Protein AF-A0A935PXU3-F1 (afdb_monomer)

Structure (mmCIF, N/CA/C/O backbone):
data_AF-A0A935PXU3-F1
#
_entry.id   AF-A0A935PXU3-F1
#
loop_
_atom_site.group_PDB
_atom_site.id
_atom_site.type_symbol
_atom_site.label_atom_id
_atom_site.label_alt_id
_atom_site.label_comp_id
_atom_site.label_asym_id
_atom_site.label_entity_id
_atom_site.label_seq_id
_atom_site.pdbx_PDB_ins_code
_atom_site.Cartn_x
_atom_site.Cartn_y
_atom_site.Cartn_z
_atom_site.occupancy
_atom_site.B_iso_or_equiv
_atom_site.auth_seq_id
_atom_site.auth_comp_id
_atom_site.auth_asym_id
_atom_site.auth_atom_id
_atom_site.pdbx_PDB_model_num
ATOM 1 N N . MET A 1 1 ? -1.291 -4.615 -17.389 1.00 59.91 1 MET A N 1
ATOM 2 C CA . MET A 1 1 ? -1.586 -4.913 -15.989 1.00 59.91 1 MET A CA 1
ATOM 3 C C . MET A 1 1 ? -0.334 -5.585 -15.471 1.00 59.91 1 MET A C 1
ATOM 5 O O . MET A 1 1 ? 0.338 -6.199 -16.296 1.00 59.91 1 MET A O 1
ATOM 9 N N . ASP A 1 2 ? 0.058 -5.413 -14.212 1.00 78.00 2 ASP A N 1
ATOM 10 C CA . ASP A 1 2 ? 1.270 -6.108 -13.757 1.00 78.00 2 ASP A CA 1
ATOM 11 C C . ASP A 1 2 ? 0.935 -7.589 -13.542 1.00 78.00 2 ASP A C 1
ATOM 13 O O . ASP A 1 2 ? 0.116 -7.916 -12.682 1.00 78.00 2 ASP A O 1
ATOM 17 N N . ILE A 1 3 ? 1.509 -8.468 -14.367 1.00 81.12 3 ILE A N 1
ATOM 18 C CA . ILE A 1 3 ? 1.188 -9.900 -14.358 1.00 81.12 3 ILE A CA 1
ATOM 19 C C . ILE A 1 3 ? 1.568 -10.562 -13.031 1.00 81.12 3 ILE A C 1
ATOM 21 O O . ILE A 1 3 ? 0.871 -11.471 -12.586 1.00 81.12 3 ILE A O 1
ATOM 25 N N . TRP A 1 4 ? 2.604 -10.061 -12.353 1.00 82.31 4 TRP A N 1
ATOM 26 C CA . TRP A 1 4 ? 3.038 -10.585 -11.061 1.00 82.31 4 TRP A CA 1
ATOM 27 C C . TRP A 1 4 ? 2.040 -10.252 -9.963 1.00 82.31 4 TRP A C 1
ATOM 29 O O . TRP A 1 4 ? 1.677 -11.119 -9.171 1.00 82.31 4 TRP A O 1
ATOM 39 N N . GLN A 1 5 ? 1.533 -9.017 -9.955 1.00 87.50 5 GLN A N 1
ATOM 40 C CA . GLN A 1 5 ? 0.474 -8.627 -9.024 1.00 87.50 5 GLN A CA 1
ATOM 41 C C . GLN A 1 5 ? -0.790 -9.460 -9.257 1.00 87.50 5 GLN A C 1
ATOM 43 O O . GLN A 1 5 ? -1.415 -9.899 -8.298 1.00 87.50 5 GLN A O 1
ATOM 48 N N . MET A 1 6 ? -1.139 -9.730 -10.518 1.00 87.62 6 MET A N 1
ATOM 49 C CA . MET A 1 6 ? -2.281 -10.586 -10.854 1.00 87.62 6 MET A CA 1
ATOM 50 C C . MET A 1 6 ? -2.099 -12.026 -10.381 1.00 87.62 6 MET A C 1
ATOM 52 O O . MET A 1 6 ? -3.033 -12.601 -9.825 1.00 87.62 6 MET A O 1
ATOM 56 N N . ALA A 1 7 ? -0.906 -12.592 -10.564 1.00 86.25 7 ALA A N 1
ATOM 57 C CA . ALA A 1 7 ? -0.584 -13.927 -10.078 1.00 86.25 7 ALA A CA 1
ATOM 58 C C . ALA A 1 7 ? -0.669 -14.003 -8.546 1.00 86.25 7 ALA A C 1
ATOM 60 O O . ALA A 1 7 ? -1.252 -14.946 -8.016 1.00 86.25 7 ALA A O 1
ATOM 61 N N . ALA A 1 8 ? -0.156 -12.993 -7.833 1.00 87.62 8 ALA A N 1
ATOM 62 C CA . ALA A 1 8 ? -0.258 -12.917 -6.377 1.00 87.62 8 ALA A CA 1
ATOM 63 C C . ALA A 1 8 ? -1.721 -12.826 -5.911 1.00 87.62 8 ALA A C 1
ATOM 65 O O . ALA A 1 8 ? -2.132 -13.597 -5.045 1.00 87.62 8 ALA A O 1
ATOM 66 N N . ILE A 1 9 ? -2.520 -11.954 -6.538 1.00 90.00 9 ILE A N 1
ATOM 67 C CA . ILE A 1 9 ? -3.959 -11.820 -6.269 1.00 90.00 9 ILE A CA 1
ATOM 68 C C . ILE A 1 9 ? -4.662 -13.167 -6.451 1.00 90.00 9 ILE A C 1
ATOM 70 O O . ILE A 1 9 ? -5.340 -13.616 -5.536 1.00 90.00 9 ILE A O 1
ATOM 74 N N . ALA A 1 10 ? -4.471 -13.826 -7.595 1.00 86.94 10 ALA A N 1
ATOM 75 C CA . ALA A 1 10 ? -5.138 -15.088 -7.907 1.00 86.94 10 ALA A CA 1
ATOM 76 C C . ALA A 1 10 ? -4.699 -16.251 -7.003 1.00 86.94 10 ALA A C 1
ATOM 78 O O . ALA A 1 10 ? -5.480 -17.167 -6.768 1.00 86.94 10 ALA A O 1
ATOM 79 N N . ARG A 1 11 ? -3.447 -16.238 -6.532 1.00 86.50 11 ARG A N 1
ATOM 80 C CA . ARG A 1 11 ? -2.873 -17.324 -5.727 1.00 86.50 11 ARG A CA 1
ATOM 81 C C . ARG A 1 11 ? -3.189 -17.206 -4.241 1.00 86.50 11 ARG A C 1
ATOM 83 O O . ARG A 1 11 ? -3.361 -18.232 -3.591 1.00 86.50 11 ARG A O 1
ATOM 90 N N . TYR A 1 12 ? -3.167 -15.990 -3.697 1.00 86.75 12 TYR A N 1
ATOM 91 C CA . TYR A 1 12 ? -3.161 -15.778 -2.245 1.00 86.75 12 TYR A CA 1
ATOM 92 C C . TYR A 1 12 ? -4.421 -15.149 -1.701 1.00 86.75 12 TYR A C 1
ATOM 94 O O . TYR A 1 12 ? -4.697 -15.310 -0.517 1.00 86.75 12 TYR A O 1
ATOM 102 N N . LEU A 1 13 ? -5.196 -14.459 -2.531 1.00 82.75 13 LEU A N 1
ATOM 103 C CA . LEU A 1 13 ? -6.576 -14.260 -2.158 1.00 82.75 13 LEU A CA 1
ATOM 104 C C . LEU A 1 13 ? -7.290 -15.538 -2.562 1.00 82.75 13 LEU A C 1
ATOM 106 O O . LEU A 1 13 ? -7.491 -15.805 -3.745 1.00 82.75 13 LEU A O 1
ATOM 110 N N . ASP A 1 14 ? -7.632 -16.348 -1.563 1.00 70.94 14 ASP A N 1
ATOM 111 C CA . ASP A 1 14 ? -8.714 -17.305 -1.723 1.00 70.94 14 ASP A CA 1
ATOM 112 C C . ASP A 1 14 ? -9.950 -16.451 -2.005 1.00 70.94 14 ASP A C 1
ATOM 114 O O . ASP A 1 14 ? -10.535 -15.849 -1.104 1.00 70.94 14 ASP A O 1
ATOM 118 N N . LEU A 1 15 ? -10.210 -16.222 -3.292 1.00 66.06 15 LEU A N 1
ATOM 119 C CA . LEU A 1 15 ? -11.343 -15.471 -3.793 1.00 66.06 15 LEU A CA 1
ATOM 120 C C . LEU A 1 15 ? -12.434 -16.516 -4.003 1.00 66.06 15 LEU A C 1
ATOM 122 O O . LEU A 1 15 ? -12.556 -17.035 -5.119 1.00 66.06 15 LEU A O 1
ATOM 126 N N . PRO A 1 16 ? -13.256 -16.855 -2.993 1.00 61.97 16 PRO A N 1
ATOM 127 C CA . PRO A 1 16 ? -14.472 -17.567 -3.289 1.00 61.97 16 PRO A CA 1
ATOM 128 C C . PRO A 1 16 ? -15.281 -16.609 -4.164 1.00 61.97 16 PRO A C 1
ATOM 130 O O . PRO A 1 16 ? -15.878 -15.646 -3.686 1.00 61.97 16 PRO A O 1
ATOM 133 N N . PHE A 1 17 ? -15.281 -16.844 -5.481 1.00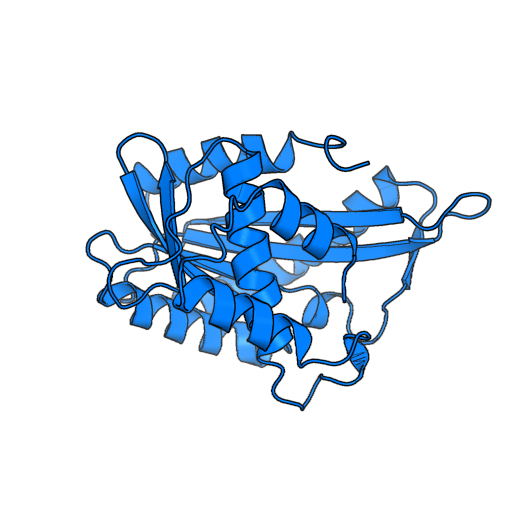 64.56 17 PHE A N 1
ATOM 134 C CA . PHE A 1 17 ? -16.026 -16.052 -6.469 1.00 64.56 17 PHE A CA 1
ATOM 135 C C . PHE A 1 17 ? -17.548 -16.086 -6.224 1.00 64.56 17 PHE A C 1
ATOM 137 O O . PHE A 1 17 ? -18.320 -15.478 -6.968 1.00 64.56 17 PHE A O 1
ATOM 144 N N . THR A 1 18 ? -17.979 -16.789 -5.175 1.00 66.44 18 THR A N 1
ATOM 145 C CA . THR A 1 18 ? -19.310 -16.742 -4.581 1.00 66.44 18 THR A CA 1
ATOM 146 C C . THR A 1 18 ? -19.582 -15.429 -3.842 1.00 66.44 18 THR A C 1
ATOM 148 O O . THR A 1 18 ? -20.746 -15.064 -3.711 1.00 66.44 18 THR A O 1
ATOM 151 N N . ASN A 1 19 ? -18.556 -14.686 -3.405 1.00 72.62 19 ASN A N 1
ATOM 152 C CA . ASN A 1 19 ? -18.718 -13.379 -2.775 1.00 72.62 19 ASN A CA 1
ATOM 153 C C . ASN A 1 19 ? -18.951 -12.277 -3.840 1.00 72.62 19 ASN A C 1
ATOM 155 O O . ASN A 1 19 ? -18.049 -11.995 -4.641 1.00 72.62 19 ASN A O 1
ATOM 159 N N . PRO A 1 20 ? -20.125 -11.611 -3.849 1.00 81.50 20 PRO A N 1
ATOM 160 C CA . PRO A 1 20 ? -20.458 -10.596 -4.850 1.00 81.50 20 PRO A CA 1
ATOM 161 C C . PRO A 1 20 ? -19.533 -9.374 -4.846 1.00 81.50 20 PRO A C 1
ATOM 163 O O . PRO A 1 20 ? -19.269 -8.807 -5.907 1.00 81.50 20 PRO A O 1
ATOM 166 N N . GLU A 1 21 ? -19.020 -8.968 -3.684 1.00 81.81 21 GLU A N 1
ATOM 167 C CA . GLU A 1 21 ? -18.146 -7.799 -3.561 1.00 81.81 21 GLU A CA 1
ATOM 168 C C . GLU A 1 21 ? -16.770 -8.079 -4.163 1.00 81.81 21 GLU A C 1
ATOM 170 O O . GLU A 1 21 ? -16.279 -7.312 -4.992 1.00 81.81 21 GLU A O 1
ATOM 175 N N . ILE A 1 22 ? -16.197 -9.240 -3.842 1.00 81.06 22 ILE A N 1
ATOM 176 C CA . ILE A 1 22 ? -14.952 -9.712 -4.453 1.00 81.06 22 ILE A CA 1
ATOM 177 C C . ILE A 1 22 ? -15.113 -9.827 -5.973 1.00 81.06 22 ILE A C 1
ATOM 179 O O . ILE A 1 22 ? -14.272 -9.333 -6.727 1.00 81.06 22 ILE A O 1
ATOM 183 N N . LYS A 1 23 ? -16.221 -10.412 -6.441 1.00 84.06 23 LYS A N 1
ATOM 184 C CA . LYS A 1 23 ? -16.523 -10.513 -7.874 1.00 84.06 23 LYS A CA 1
ATOM 185 C C . LYS A 1 23 ? -16.607 -9.133 -8.536 1.00 84.06 23 LYS A C 1
ATOM 187 O O . LYS A 1 23 ? -16.083 -8.954 -9.634 1.00 84.06 23 LYS A O 1
ATOM 192 N N . SER A 1 24 ? -17.212 -8.152 -7.866 1.00 87.81 24 SER A N 1
ATOM 193 C CA . SER A 1 24 ? -17.281 -6.762 -8.333 1.00 87.81 24 SER A CA 1
ATOM 194 C C . SER A 1 24 ? -15.899 -6.098 -8.403 1.00 87.81 24 SER A C 1
ATOM 196 O O . SER A 1 24 ? -15.581 -5.435 -9.397 1.00 87.81 24 SER A O 1
ATOM 198 N N . LYS A 1 25 ? -15.036 -6.322 -7.402 1.00 89.69 25 LYS A N 1
ATOM 199 C CA . LYS A 1 25 ? -13.651 -5.822 -7.392 1.00 89.69 25 LYS A CA 1
ATOM 200 C C . LYS A 1 25 ? -12.824 -6.442 -8.520 1.00 89.69 25 LYS A C 1
ATOM 202 O O . LYS A 1 25 ? -12.191 -5.711 -9.279 1.00 89.69 25 LYS A O 1
ATOM 207 N N . VAL A 1 26 ? -12.907 -7.758 -8.723 1.00 86.62 26 VAL A N 1
ATOM 208 C CA . VAL A 1 26 ? -12.244 -8.443 -9.849 1.00 86.62 26 VAL A CA 1
ATOM 209 C C . VAL A 1 26 ? -12.765 -7.930 -11.195 1.00 86.62 26 VAL A C 1
ATOM 211 O O . VAL A 1 26 ? -11.976 -7.627 -12.086 1.00 86.62 26 VAL A O 1
ATOM 214 N N . ALA A 1 27 ? -14.079 -7.753 -11.348 1.00 87.31 27 ALA A N 1
ATOM 215 C CA . ALA A 1 27 ? -14.650 -7.188 -12.569 1.00 87.31 27 ALA A CA 1
ATOM 216 C C . ALA A 1 27 ? -14.180 -5.746 -12.818 1.00 87.31 27 ALA A C 1
ATOM 218 O O . ALA A 1 27 ? -13.951 -5.364 -13.962 1.00 87.31 27 ALA A O 1
ATOM 219 N N . THR A 1 28 ? -14.025 -4.942 -11.764 1.00 89.69 28 THR A N 1
ATOM 220 C CA . THR A 1 28 ? -13.517 -3.564 -11.850 1.00 89.69 28 THR A CA 1
ATOM 221 C C . THR A 1 28 ? -12.050 -3.533 -12.254 1.00 89.69 28 THR A C 1
ATOM 223 O O . THR A 1 28 ? -11.681 -2.761 -13.136 1.00 89.69 28 THR A O 1
ATOM 226 N N . LEU A 1 29 ? -11.233 -4.417 -11.678 1.00 87.69 29 LEU A N 1
ATOM 227 C CA . LEU A 1 29 ? -9.821 -4.576 -12.011 1.00 87.69 29 LEU A CA 1
ATOM 228 C C . LEU A 1 29 ? -9.600 -4.775 -13.519 1.00 87.69 29 LEU A C 1
ATOM 230 O O . LEU A 1 29 ? -8.663 -4.211 -14.081 1.00 87.69 29 LEU A O 1
ATOM 234 N N . LEU A 1 30 ? -10.480 -5.527 -14.187 1.00 85.38 30 LEU A N 1
ATOM 235 C CA . LEU A 1 30 ? -10.367 -5.861 -15.612 1.00 85.38 30 LEU A CA 1
ATOM 236 C C . LEU A 1 30 ? -10.754 -4.719 -16.572 1.00 85.38 30 LEU A C 1
ATOM 238 O O . LEU A 1 30 ? -10.592 -4.875 -17.781 1.00 85.38 30 LEU A O 1
ATOM 242 N N . LYS A 1 31 ? -11.267 -3.584 -16.075 1.00 84.75 31 LYS A N 1
ATOM 243 C CA . LYS A 1 31 ? -11.775 -2.485 -16.924 1.00 84.75 31 LYS A CA 1
ATOM 244 C C . LYS A 1 31 ? -10.697 -1.532 -17.442 1.00 84.75 31 LYS A C 1
ATOM 246 O O . LYS A 1 31 ? -10.937 -0.843 -18.431 1.00 84.75 31 LYS A O 1
ATOM 251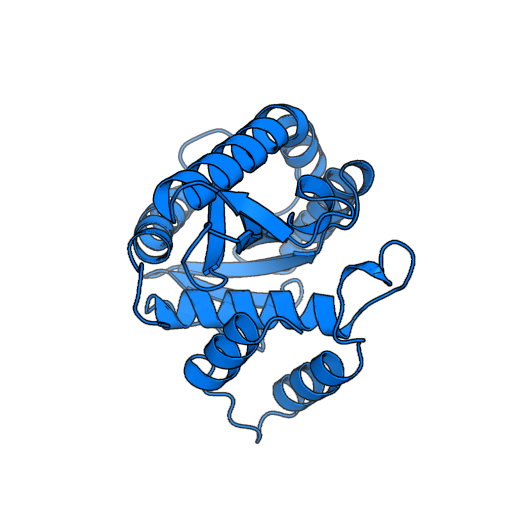 N N . ASP A 1 32 ? -9.540 -1.466 -16.787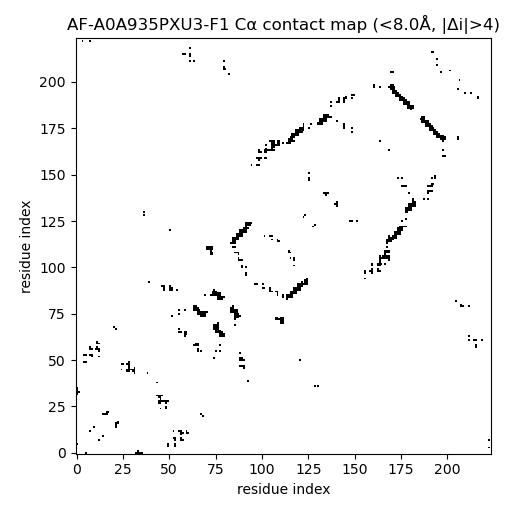 1.00 82.50 32 ASP A N 1
ATOM 252 C CA . ASP A 1 32 ? -8.501 -0.487 -17.117 1.00 82.50 32 ASP A CA 1
ATOM 253 C C . ASP A 1 32 ? -7.474 -1.016 -18.129 1.00 82.50 32 ASP A C 1
ATOM 255 O O . ASP A 1 32 ? -7.175 -2.210 -18.204 1.00 82.50 32 ASP A O 1
ATOM 259 N N . ALA A 1 33 ? -6.862 -0.093 -18.877 1.00 71.38 33 ALA A N 1
ATOM 260 C CA . ALA A 1 33 ? -5.841 -0.414 -19.865 1.00 71.38 33 ALA A CA 1
ATOM 261 C C . ALA A 1 33 ? -4.609 -1.106 -19.251 1.00 71.38 33 ALA A C 1
ATOM 263 O O . ALA A 1 33 ? -4.166 -0.840 -18.124 1.00 71.38 33 ALA A O 1
ATOM 264 N N . ALA A 1 34 ? -3.981 -1.977 -20.044 1.00 67.00 34 ALA A N 1
ATOM 265 C CA . ALA A 1 34 ? -2.844 -2.763 -19.590 1.00 67.00 34 ALA A CA 1
ATOM 266 C C . ALA A 1 34 ? -1.576 -1.924 -19.312 1.00 67.00 34 ALA A C 1
ATOM 268 O O . ALA A 1 34 ? -0.770 -2.311 -18.462 1.00 67.00 34 ALA A O 1
ATOM 269 N N . LEU A 1 35 ? -1.386 -0.765 -19.939 1.00 63.22 35 LEU A N 1
ATOM 270 C CA . LEU A 1 35 ? -0.168 0.033 -19.758 1.00 63.22 35 LEU A CA 1
ATOM 271 C C . LEU A 1 35 ? -0.408 1.237 -18.826 1.00 63.22 35 LEU A C 1
ATOM 273 O O . LEU A 1 35 ? -1.237 2.078 -19.150 1.00 63.22 35 LEU A O 1
ATOM 277 N N . PRO A 1 36 ? 0.332 1.369 -17.704 1.00 60.28 36 PRO A N 1
ATOM 278 C CA . PRO A 1 36 ? 0.055 2.369 -16.660 1.00 60.28 36 PRO A CA 1
ATOM 279 C C . PRO A 1 36 ? 0.326 3.838 -17.044 1.00 60.28 36 PRO A C 1
ATOM 281 O O . PRO A 1 36 ? -0.039 4.737 -16.287 1.00 60.28 36 PRO A O 1
ATOM 284 N N . ASN A 1 37 ? 0.976 4.102 -18.184 1.00 56.69 37 ASN A N 1
ATOM 285 C CA . ASN A 1 37 ? 1.458 5.443 -18.553 1.00 56.69 37 ASN A CA 1
ATOM 286 C C . ASN A 1 37 ? 0.439 6.301 -19.305 1.00 56.69 37 ASN A C 1
ATOM 288 O O . ASN A 1 37 ? 0.660 7.501 -19.447 1.00 56.69 37 ASN A O 1
ATOM 292 N N . LEU A 1 38 ? -0.664 5.716 -19.771 1.00 56.12 38 LEU A N 1
ATOM 293 C CA . LEU A 1 38 ? -1.739 6.463 -20.434 1.00 56.12 38 LEU A CA 1
ATOM 294 C C . LEU A 1 38 ? -2.679 7.155 -19.424 1.00 56.12 38 LEU A C 1
ATOM 296 O O . LEU A 1 38 ? -3.604 7.861 -19.817 1.00 56.12 38 LEU A O 1
ATOM 300 N N . ASP A 1 39 ? -2.417 6.988 -18.121 1.00 59.88 39 ASP A N 1
ATOM 301 C CA . ASP A 1 39 ? -3.409 7.191 -17.061 1.00 59.88 39 ASP A CA 1
ATOM 302 C C . ASP A 1 39 ? -3.087 8.329 -16.082 1.00 59.88 39 ASP A C 1
ATOM 304 O O . ASP A 1 39 ? -3.734 8.427 -15.033 1.00 59.88 39 ASP A O 1
ATOM 308 N N . ARG A 1 40 ? -2.089 9.179 -16.376 1.00 61.84 40 ARG A N 1
ATOM 309 C CA . ARG A 1 40 ? -1.698 10.281 -15.471 1.00 61.84 40 ARG A CA 1
ATOM 310 C C . ARG A 1 40 ? -2.885 11.176 -15.102 1.00 61.84 40 ARG A C 1
ATOM 312 O O . ARG A 1 40 ? -3.045 11.487 -13.924 1.00 61.84 40 ARG A O 1
ATOM 319 N N . ASP A 1 41 ? -3.764 11.439 -16.068 1.00 64.50 41 ASP A N 1
ATOM 320 C CA . ASP A 1 41 ? -4.909 12.344 -15.899 1.00 64.50 41 ASP A CA 1
ATOM 321 C C . ASP A 1 41 ? -6.272 11.631 -15.931 1.00 64.50 41 ASP A C 1
ATOM 323 O O . ASP A 1 41 ? -7.312 12.250 -15.714 1.00 64.50 41 ASP A O 1
ATOM 327 N N . ARG A 1 42 ? -6.297 10.313 -16.169 1.00 73.44 42 ARG A N 1
ATOM 328 C CA . ARG A 1 42 ? -7.541 9.530 -16.247 1.00 73.44 42 ARG A CA 1
ATOM 329 C C . ARG A 1 42 ? -7.855 8.856 -14.927 1.00 73.44 42 ARG A C 1
ATOM 331 O O . ARG A 1 42 ? -6.954 8.357 -14.258 1.00 73.44 42 ARG A O 1
ATOM 338 N N . GLN A 1 43 ? -9.130 8.796 -14.553 1.00 78.19 43 GLN A N 1
ATOM 339 C CA . GLN A 1 43 ? -9.562 7.911 -13.471 1.00 78.19 43 GLN A CA 1
ATOM 340 C C . GLN A 1 43 ? -9.330 6.458 -13.890 1.00 78.19 43 GLN A C 1
ATOM 342 O O . GLN A 1 43 ? -9.646 6.083 -15.013 1.00 78.19 43 GLN A O 1
ATOM 347 N N . THR A 1 44 ? -8.732 5.676 -12.995 1.00 87.06 44 THR A N 1
ATOM 348 C CA . THR A 1 44 ? -8.347 4.282 -13.244 1.00 87.06 44 THR A CA 1
ATOM 349 C C . THR A 1 44 ? -8.775 3.418 -12.063 1.00 87.06 44 THR A C 1
ATOM 351 O O . THR A 1 44 ? -7.940 3.028 -11.240 1.00 87.06 44 THR A O 1
ATOM 354 N N . PRO A 1 45 ? -10.096 3.197 -11.914 1.00 90.31 45 PRO A N 1
ATOM 355 C CA . PRO A 1 45 ? -10.641 2.451 -10.788 1.00 90.31 45 PRO A CA 1
ATOM 356 C C . PRO A 1 45 ? -10.147 1.003 -10.769 1.00 90.31 45 PRO A C 1
ATOM 358 O O . PRO A 1 45 ? -9.896 0.470 -9.695 1.00 90.31 45 PRO A O 1
ATOM 361 N N . GLY A 1 46 ? -9.926 0.383 -11.931 1.00 91.12 46 GLY A N 1
ATOM 362 C CA . GLY A 1 46 ? -9.363 -0.962 -12.009 1.00 91.12 46 GLY A CA 1
ATOM 363 C C . GLY A 1 46 ? -7.952 -1.048 -11.433 1.00 91.12 46 GLY A C 1
ATOM 364 O O . GLY A 1 46 ? -7.630 -2.014 -10.749 1.00 91.12 46 GLY A O 1
ATOM 365 N N . ARG A 1 47 ? -7.117 -0.023 -11.624 1.00 89.50 47 ARG A N 1
ATOM 366 C CA . ARG A 1 47 ? -5.773 0.055 -11.025 1.00 89.50 47 ARG A CA 1
ATOM 367 C C . ARG A 1 47 ? -5.788 0.372 -9.540 1.00 89.50 47 ARG A C 1
ATOM 369 O O . ARG A 1 47 ? -4.942 -0.144 -8.816 1.00 89.50 47 ARG A O 1
ATOM 376 N N . ASP A 1 48 ? -6.720 1.209 -9.100 1.00 92.69 48 ASP A N 1
ATOM 377 C CA . ASP A 1 48 ? -6.914 1.470 -7.674 1.00 92.69 48 ASP A CA 1
ATOM 378 C C . ASP A 1 48 ? -7.322 0.162 -6.965 1.00 92.69 48 ASP A C 1
ATOM 380 O O . ASP A 1 48 ? -6.678 -0.231 -5.991 1.00 92.69 48 ASP A O 1
ATOM 384 N N . THR A 1 49 ? -8.279 -0.586 -7.530 1.00 93.62 49 THR A N 1
ATOM 385 C CA . THR A 1 49 ? -8.673 -1.920 -7.045 1.00 93.62 49 THR A CA 1
ATOM 386 C C . THR A 1 49 ? -7.553 -2.957 -7.180 1.00 93.62 49 THR A C 1
ATOM 388 O O . THR A 1 49 ? -7.384 -3.790 -6.295 1.00 93.62 49 THR A O 1
ATOM 391 N N . GLN A 1 50 ? -6.747 -2.911 -8.246 1.00 92.56 50 GLN A N 1
ATOM 392 C CA . GLN A 1 50 ? -5.589 -3.798 -8.404 1.00 92.56 50 GLN A CA 1
ATOM 393 C C . GLN A 1 50 ? -4.605 -3.629 -7.245 1.00 92.56 50 GLN A C 1
ATOM 395 O O . GLN A 1 50 ? -4.143 -4.628 -6.703 1.00 92.56 50 GLN A O 1
ATOM 400 N N . PHE A 1 51 ? -4.295 -2.391 -6.850 1.00 94.19 51 PHE A N 1
ATOM 401 C CA . PHE A 1 51 ? -3.381 -2.149 -5.735 1.00 94.19 51 PHE A CA 1
ATOM 402 C C . PHE A 1 51 ? -3.963 -2.620 -4.396 1.00 94.19 51 PHE A C 1
ATOM 404 O O . PHE A 1 51 ? -3.243 -3.209 -3.594 1.00 94.19 51 PHE A O 1
ATOM 411 N N . GLU A 1 52 ? -5.261 -2.414 -4.178 1.00 95.25 52 GLU A N 1
ATOM 412 C CA . GLU A 1 52 ? -5.968 -2.903 -2.994 1.00 95.25 52 GLU A CA 1
ATOM 413 C C . GLU A 1 52 ? -5.876 -4.432 -2.857 1.00 95.25 52 GLU A C 1
ATOM 415 O O . GLU A 1 52 ? -5.383 -4.944 -1.849 1.00 95.25 52 GLU A O 1
ATOM 420 N N . LEU A 1 53 ? -6.282 -5.160 -3.903 1.00 93.62 53 LEU A N 1
ATOM 421 C CA . LEU A 1 53 ? -6.244 -6.622 -3.929 1.00 93.62 53 LEU A CA 1
ATOM 422 C C . LEU A 1 53 ? -4.808 -7.141 -3.825 1.00 93.62 53 LEU A C 1
ATOM 424 O O . LEU A 1 53 ? -4.538 -8.104 -3.109 1.00 93.62 53 LEU A O 1
ATOM 428 N N . PHE A 1 54 ? -3.864 -6.488 -4.505 1.00 93.38 54 PHE A N 1
ATOM 429 C CA . PHE A 1 54 ? -2.456 -6.852 -4.421 1.00 93.38 54 PHE A CA 1
ATOM 430 C C . PHE A 1 54 ? -1.933 -6.731 -2.986 1.00 93.38 54 PHE A C 1
ATOM 432 O O . PHE A 1 54 ? -1.280 -7.652 -2.489 1.00 93.38 54 PHE A O 1
ATOM 439 N N . LEU A 1 55 ? -2.258 -5.647 -2.285 1.00 94.50 55 LEU A N 1
ATOM 440 C CA . LEU A 1 55 ? -1.829 -5.452 -0.907 1.00 94.50 55 LEU A CA 1
ATOM 441 C C . LEU A 1 55 ? -2.381 -6.544 0.018 1.00 94.50 55 LEU A C 1
ATOM 443 O O . LEU A 1 55 ? -1.609 -7.155 0.755 1.00 94.50 55 LEU A O 1
ATOM 447 N N . ALA A 1 56 ? -3.680 -6.839 -0.067 1.00 93.88 56 ALA A N 1
ATOM 448 C CA . ALA A 1 56 ? -4.299 -7.913 0.710 1.00 93.88 56 ALA A CA 1
ATOM 449 C C . ALA A 1 56 ? -3.676 -9.290 0.398 1.00 93.88 56 ALA A C 1
ATOM 451 O O . ALA A 1 56 ? -3.393 -10.076 1.305 1.00 93.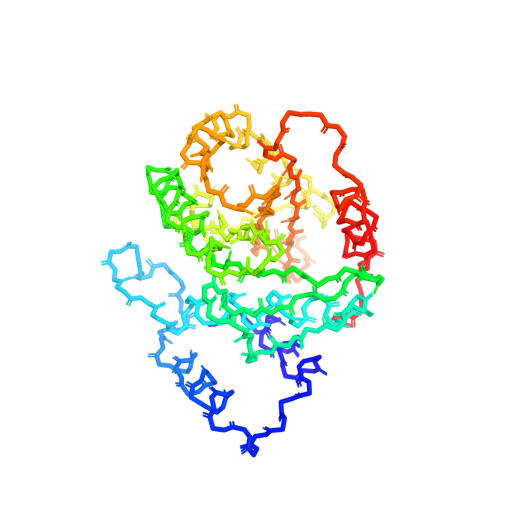88 56 ALA A O 1
ATOM 452 N N . SER A 1 57 ? -3.377 -9.561 -0.878 1.00 91.75 57 SER A N 1
ATOM 453 C CA . SER A 1 57 ? -2.699 -10.796 -1.294 1.00 91.75 57 SER A CA 1
ATOM 454 C C . SER A 1 57 ? -1.281 -10.906 -0.725 1.00 91.75 57 SER A C 1
ATOM 456 O O . SER A 1 57 ? -0.867 -11.987 -0.318 1.00 91.75 57 SER A O 1
ATOM 458 N N . THR A 1 58 ? -0.555 -9.786 -0.629 1.00 91.31 58 THR A N 1
ATOM 459 C CA . THR A 1 58 ? 0.829 -9.765 -0.130 1.00 91.31 58 THR A CA 1
ATOM 460 C C . THR A 1 58 ? 0.867 -10.059 1.371 1.00 91.31 58 THR A C 1
ATOM 462 O O . THR A 1 58 ? 1.680 -10.859 1.823 1.00 91.31 58 THR A O 1
ATOM 465 N N . TRP A 1 59 ? -0.054 -9.476 2.142 1.00 93.00 59 TRP A N 1
ATOM 466 C CA . TRP A 1 59 ? -0.210 -9.788 3.566 1.00 93.00 59 TRP A CA 1
ATOM 467 C C . TRP A 1 59 ? -0.637 -11.239 3.798 1.00 93.00 59 TRP A C 1
ATOM 469 O O . TRP A 1 59 ? -0.044 -11.925 4.628 1.00 93.00 59 TRP A O 1
ATOM 479 N N . THR A 1 60 ? -1.590 -11.740 3.010 1.00 91.56 60 THR A N 1
ATOM 480 C CA . THR A 1 60 ? -2.036 -13.138 3.109 1.00 91.56 60 THR A CA 1
ATOM 481 C C . THR A 1 60 ? -0.904 -14.111 2.770 1.00 91.56 60 THR A C 1
ATOM 483 O O . THR A 1 60 ? -0.700 -15.095 3.477 1.00 91.56 60 THR A O 1
ATOM 486 N N . MET A 1 61 ? -0.100 -13.800 1.747 1.00 89.12 61 MET A N 1
ATOM 487 C CA . MET A 1 61 ? 1.115 -14.546 1.402 1.00 89.12 61 MET A CA 1
ATOM 488 C C . MET A 1 61 ? 2.119 -14.597 2.562 1.00 89.12 61 MET A C 1
ATOM 490 O O . MET A 1 61 ? 2.752 -15.633 2.765 1.00 89.12 61 MET A O 1
ATOM 494 N N . ALA A 1 62 ? 2.253 -13.508 3.323 1.00 89.69 62 ALA A N 1
ATOM 495 C CA . ALA A 1 62 ? 3.093 -13.436 4.520 1.00 89.69 62 ALA A CA 1
ATOM 496 C C . ALA A 1 62 ? 2.479 -14.145 5.747 1.00 89.69 62 ALA A C 1
ATOM 498 O O . ALA A 1 62 ? 3.061 -14.127 6.825 1.00 89.69 62 ALA A O 1
ATOM 499 N N . GLY A 1 63 ? 1.320 -14.799 5.600 1.00 91.12 63 GLY A N 1
ATOM 500 C CA . GLY A 1 63 ? 0.647 -15.509 6.689 1.00 91.12 63 GLY A CA 1
ATOM 501 C C . GLY A 1 63 ? -0.221 -14.611 7.571 1.00 91.12 63 GLY A C 1
ATOM 502 O O . GLY A 1 63 ? -0.596 -15.019 8.669 1.00 91.12 63 GLY A O 1
ATOM 503 N N . HIS A 1 64 ? -0.557 -13.405 7.105 1.00 92.50 64 HIS A N 1
ATOM 504 C CA . HIS A 1 64 ? -1.409 -12.456 7.817 1.00 92.50 64 HIS A CA 1
ATOM 505 C C . HIS A 1 64 ? -2.794 -12.373 7.157 1.00 92.50 64 HIS A C 1
ATOM 507 O O . HIS A 1 64 ? -2.915 -11.823 6.057 1.00 92.50 64 HIS A O 1
ATOM 513 N N . PRO A 1 65 ? -3.849 -12.917 7.795 1.00 91.88 65 PRO A N 1
ATOM 514 C CA . PRO A 1 65 ? -5.189 -12.933 7.220 1.00 91.88 65 PRO A CA 1
ATOM 515 C C . PRO A 1 65 ? -5.710 -11.530 6.885 1.00 91.88 65 PRO A C 1
ATOM 517 O O . PRO A 1 65 ? -5.567 -10.588 7.670 1.00 91.88 65 PRO A O 1
ATOM 520 N N . CYS A 1 66 ? -6.350 -11.414 5.721 1.00 92.69 66 CYS A N 1
ATOM 521 C CA . CYS A 1 66 ? -7.016 -10.199 5.263 1.00 92.69 66 CYS A CA 1
ATOM 522 C C . CYS A 1 66 ? -8.514 -10.452 5.073 1.00 92.69 66 CYS A C 1
ATOM 524 O O . CYS A 1 66 ? -8.910 -11.424 4.430 1.00 92.69 66 CYS A O 1
ATOM 526 N N . HIS A 1 67 ? -9.354 -9.550 5.577 1.00 91.75 67 HIS A N 1
ATOM 527 C CA . HIS A 1 67 ? -10.802 -9.585 5.382 1.00 91.75 67 HIS A CA 1
ATOM 528 C C . HIS A 1 67 ? -11.226 -8.505 4.385 1.00 91.75 67 HIS A C 1
ATOM 530 O O . HIS A 1 67 ? -11.196 -7.315 4.696 1.00 91.75 67 HIS A O 1
ATOM 536 N N . MET A 1 68 ? -11.654 -8.930 3.195 1.00 89.88 68 MET A N 1
ATOM 537 C CA . MET A 1 68 ? -12.027 -8.035 2.089 1.00 89.88 68 MET A CA 1
ATOM 538 C C . MET A 1 68 ? -13.390 -7.347 2.254 1.00 89.88 68 MET A C 1
ATOM 540 O O . MET A 1 68 ? -13.723 -6.485 1.452 1.00 89.88 68 MET A O 1
ATOM 544 N N . MET A 1 69 ? -14.166 -7.721 3.275 1.00 85.69 69 MET A N 1
ATOM 545 C CA . MET A 1 69 ? -15.423 -7.068 3.660 1.00 85.69 69 MET A CA 1
ATOM 546 C C . MET A 1 69 ? -15.286 -6.524 5.089 1.00 85.69 69 MET A C 1
ATOM 548 O O . MET A 1 69 ? -15.777 -7.143 6.040 1.00 85.69 69 MET A O 1
ATOM 552 N N . PRO A 1 70 ? -14.521 -5.442 5.286 1.00 86.69 70 PRO A N 1
ATOM 553 C CA . PRO A 1 70 ? -14.316 -4.871 6.606 1.00 86.69 70 PRO A CA 1
ATOM 554 C C . PRO A 1 70 ? -15.554 -4.094 7.086 1.00 86.69 70 PRO A C 1
ATOM 556 O O . PRO A 1 70 ? -16.441 -3.757 6.298 1.00 86.69 70 PRO A O 1
ATOM 559 N N . PRO A 1 71 ? -15.590 -3.708 8.373 1.00 87.69 71 PRO A N 1
ATOM 560 C CA . PRO A 1 71 ? -16.385 -2.568 8.814 1.00 87.69 71 PRO A CA 1
ATOM 561 C C . PRO A 1 71 ? -16.150 -1.316 7.941 1.00 87.69 71 PRO A C 1
ATOM 563 O O . PRO A 1 71 ? -15.067 -1.163 7.367 1.00 87.69 71 PRO A O 1
ATOM 566 N N . PRO A 1 72 ? -17.120 -0.383 7.871 1.00 89.94 72 PRO A N 1
ATOM 567 C CA . PRO A 1 72 ? -16.996 0.826 7.060 1.00 89.94 72 PRO A CA 1
ATOM 568 C C . PRO A 1 72 ? -15.734 1.647 7.361 1.00 89.94 72 PRO A C 1
ATOM 570 O O . PRO A 1 72 ? -15.318 1.779 8.511 1.00 89.94 72 PRO A O 1
ATOM 573 N N . GLY A 1 73 ? -15.180 2.283 6.326 1.00 88.19 73 GLY A N 1
ATOM 574 C CA . GLY A 1 73 ? -14.042 3.204 6.457 1.00 88.19 73 GLY A CA 1
ATOM 575 C C . GLY A 1 73 ? -12.662 2.585 6.232 1.00 88.19 73 GLY A C 1
ATOM 576 O O . GLY A 1 73 ? -11.665 3.251 6.506 1.00 88.19 73 GLY A O 1
ATOM 577 N N . ALA A 1 74 ? -12.609 1.344 5.753 1.00 96.00 74 ALA A N 1
ATOM 578 C CA . ALA A 1 74 ? -11.401 0.708 5.246 1.00 96.00 74 ALA A CA 1
ATOM 579 C C . ALA A 1 74 ? -11.695 -0.000 3.916 1.00 96.00 74 ALA A C 1
ATOM 581 O O . ALA A 1 74 ? -12.823 -0.438 3.685 1.00 96.00 74 ALA A O 1
ATOM 582 N N . ASP A 1 75 ? -10.673 -0.164 3.077 1.00 95.44 75 ASP A N 1
ATOM 583 C CA . ASP A 1 75 ? -10.771 -0.957 1.850 1.00 95.44 75 ASP A CA 1
ATOM 584 C C . ASP A 1 75 ? -10.746 -2.470 2.166 1.00 95.44 75 ASP A C 1
ATOM 586 O O . ASP A 1 75 ? -11.435 -3.253 1.515 1.00 95.44 75 ASP A O 1
ATOM 590 N N . PHE A 1 76 ? -9.985 -2.874 3.195 1.00 94.81 76 PHE A N 1
ATOM 591 C CA . PHE A 1 76 ? -9.991 -4.214 3.803 1.00 94.81 76 PHE A CA 1
ATOM 592 C C . PHE A 1 76 ? -9.483 -4.160 5.256 1.00 94.81 76 PHE A C 1
ATOM 594 O O . PHE A 1 76 ? -8.954 -3.137 5.697 1.00 94.81 76 PHE A O 1
ATOM 601 N N . ALA A 1 77 ? -9.635 -5.247 6.015 1.00 96.12 77 ALA A N 1
ATOM 602 C CA . ALA A 1 77 ? -9.070 -5.374 7.361 1.00 96.12 77 ALA A CA 1
ATOM 603 C C . ALA A 1 77 ? -7.897 -6.361 7.387 1.00 96.12 77 ALA A C 1
ATOM 605 O O . ALA A 1 77 ? -7.965 -7.418 6.765 1.00 96.12 77 ALA A O 1
ATOM 606 N N . LEU A 1 78 ? -6.842 -6.028 8.127 1.00 95.62 78 LEU A N 1
ATOM 607 C CA . LEU A 1 78 ? -5.640 -6.842 8.306 1.00 95.62 78 LEU A CA 1
ATOM 608 C C . LEU A 1 78 ? -5.568 -7.356 9.744 1.00 95.62 78 LEU A C 1
ATOM 610 O O . LEU A 1 78 ? -5.633 -6.557 10.681 1.00 95.62 78 LEU A O 1
ATOM 614 N N . GLN A 1 79 ? -5.377 -8.664 9.919 1.00 95.31 79 GLN A N 1
ATOM 615 C CA . GLN A 1 79 ? -5.156 -9.269 11.229 1.00 95.31 79 GLN A CA 1
ATOM 616 C C . GLN A 1 79 ? -3.661 -9.500 11.492 1.00 95.31 79 GLN A C 1
ATOM 618 O O . GLN A 1 79 ? -3.021 -10.299 10.809 1.00 95.31 79 GLN A O 1
ATOM 623 N N . LEU A 1 80 ? -3.119 -8.853 12.531 1.00 93.88 80 LEU A N 1
ATOM 624 C CA . LEU A 1 80 ? -1.752 -9.057 13.025 1.00 93.88 80 LEU A CA 1
ATOM 625 C C . LEU A 1 80 ? -1.790 -9.485 14.497 1.00 93.88 80 LEU A C 1
ATOM 627 O O . LEU A 1 80 ? -1.976 -8.669 15.405 1.00 93.88 80 LEU A O 1
ATOM 631 N N . GLY A 1 81 ? -1.628 -10.788 14.736 1.00 90.44 81 GLY A N 1
ATOM 632 C CA . GLY A 1 81 ? -1.767 -11.370 16.070 1.00 90.44 81 GLY A CA 1
ATOM 633 C C . GLY A 1 81 ? -3.174 -11.145 16.630 1.00 90.44 81 GLY A C 1
ATOM 634 O O . GLY A 1 81 ? -4.161 -11.581 16.037 1.00 90.44 81 GLY A O 1
ATOM 635 N N . ALA A 1 82 ? -3.258 -10.454 17.769 1.00 91.19 82 ALA A N 1
ATOM 636 C CA . ALA A 1 82 ? -4.520 -10.114 18.431 1.00 91.19 82 ALA A CA 1
ATOM 637 C C . ALA A 1 82 ? -5.173 -8.820 17.907 1.00 91.19 82 ALA A C 1
ATOM 639 O O . ALA A 1 82 ? -6.256 -8.456 18.361 1.00 91.19 82 ALA A O 1
ATOM 640 N N . TYR A 1 83 ? -4.524 -8.104 16.985 1.00 94.31 83 TYR A N 1
ATOM 641 C CA . TYR A 1 83 ? -5.022 -6.831 16.478 1.00 94.31 83 TYR A CA 1
ATOM 642 C C . TYR A 1 83 ? -5.655 -6.976 15.098 1.00 94.31 83 TYR A C 1
ATOM 644 O O . TYR A 1 83 ? -5.154 -7.708 14.245 1.00 94.31 83 TYR A O 1
ATOM 652 N N . VAL A 1 84 ? -6.720 -6.209 14.871 1.00 95.75 84 VAL A N 1
ATOM 653 C CA . VAL A 1 84 ? -7.363 -6.051 13.565 1.00 95.75 84 VAL A CA 1
ATOM 654 C C . VAL A 1 84 ? -7.323 -4.576 13.191 1.00 95.75 84 VAL A C 1
ATOM 656 O O . VAL A 1 84 ? -7.828 -3.733 13.932 1.00 95.75 84 VAL A O 1
ATOM 659 N N . PHE A 1 85 ? -6.715 -4.264 12.053 1.00 95.31 85 PHE A N 1
ATOM 660 C CA . PHE A 1 85 ? -6.517 -2.898 11.572 1.00 95.31 85 PHE A CA 1
ATOM 661 C C . PHE A 1 85 ? -7.290 -2.658 10.282 1.00 95.31 85 PHE A C 1
ATOM 663 O O . PHE A 1 85 ? -7.342 -3.536 9.423 1.00 95.31 85 PHE A O 1
ATOM 670 N N . GLY A 1 86 ? -7.828 -1.453 10.112 1.00 97.31 86 GLY A N 1
ATOM 671 C CA . GLY A 1 86 ? -8.311 -1.007 8.812 1.00 97.31 86 GLY A CA 1
ATOM 672 C C . GLY A 1 86 ? -7.138 -0.707 7.878 1.00 97.31 86 GLY A C 1
ATOM 673 O O . GLY A 1 86 ? -6.114 -0.169 8.303 1.00 97.31 86 GLY A O 1
ATOM 674 N N . MET A 1 87 ? -7.283 -1.032 6.601 1.00 97.75 87 MET A N 1
ATOM 675 C CA . MET A 1 87 ? -6.306 -0.726 5.562 1.00 97.75 87 MET A CA 1
ATOM 676 C C . MET A 1 87 ? -6.956 0.168 4.515 1.00 97.75 87 MET A C 1
ATOM 678 O O . MET A 1 87 ? -7.974 -0.192 3.934 1.00 97.75 87 MET A O 1
ATOM 682 N N . GLU A 1 88 ? -6.350 1.323 4.253 1.00 97.94 88 GLU A N 1
ATOM 683 C CA . GLU A 1 88 ? -6.740 2.196 3.144 1.00 97.94 88 GLU A CA 1
ATOM 684 C C . GLU A 1 88 ? -5.619 2.236 2.106 1.00 97.94 88 GLU A C 1
ATOM 686 O O . GLU A 1 88 ? -4.528 2.761 2.355 1.00 97.94 88 GLU A O 1
ATOM 691 N N . ALA A 1 89 ? -5.899 1.696 0.925 1.00 97.50 89 ALA A N 1
ATOM 692 C CA . ALA A 1 89 ? -5.003 1.660 -0.213 1.00 97.50 89 ALA A CA 1
ATOM 693 C C . ALA A 1 89 ? -5.214 2.904 -1.089 1.00 97.50 89 ALA A C 1
ATOM 695 O O . ALA A 1 89 ? -6.332 3.289 -1.450 1.00 97.50 89 ALA A O 1
ATOM 696 N N . LYS A 1 90 ? -4.121 3.578 -1.452 1.00 96.25 90 LYS A N 1
ATOM 697 C CA . LYS A 1 90 ? -4.153 4.746 -2.339 1.00 96.25 90 LYS A CA 1
ATOM 698 C C . LYS A 1 90 ? -3.053 4.659 -3.379 1.00 96.25 90 LYS A C 1
ATOM 700 O O . LYS A 1 90 ? -1.873 4.800 -3.075 1.00 96.25 90 LYS A O 1
ATOM 705 N N . ARG A 1 91 ? -3.439 4.558 -4.645 1.00 94.06 91 ARG A N 1
ATOM 706 C CA . ARG A 1 91 ? -2.513 4.824 -5.743 1.00 94.06 91 ARG A CA 1
ATOM 707 C C . ARG A 1 91 ? -2.299 6.326 -5.887 1.00 94.06 91 ARG A C 1
ATOM 709 O O . ARG A 1 91 ? -3.256 7.106 -5.958 1.00 94.06 91 ARG A O 1
ATOM 716 N N . ILE A 1 92 ? -1.037 6.736 -5.899 1.00 93.81 92 ILE A N 1
ATOM 717 C CA . ILE A 1 92 ? -0.631 8.135 -5.986 1.00 93.81 92 ILE A CA 1
ATOM 718 C C . ILE A 1 92 ? -0.113 8.380 -7.396 1.00 93.81 92 ILE A C 1
ATOM 720 O O . ILE A 1 92 ? 0.770 7.676 -7.871 1.00 93.81 92 ILE A O 1
ATOM 724 N N . LYS A 1 93 ? -0.682 9.372 -8.083 1.00 89.75 93 LYS A N 1
ATOM 725 C CA . LYS A 1 93 ? -0.296 9.721 -9.463 1.00 89.75 93 LYS A CA 1
ATOM 726 C C . LYS A 1 93 ? 0.725 10.850 -9.512 1.00 89.75 93 LYS A C 1
ATOM 728 O O . LYS A 1 93 ? 1.505 10.936 -10.453 1.00 89.75 93 LYS A O 1
ATOM 733 N N . SER A 1 94 ? 0.732 11.690 -8.482 1.00 90.75 94 SER A N 1
ATOM 734 C CA . SER A 1 94 ? 1.627 12.834 -8.356 1.00 90.75 94 SER A CA 1
ATOM 735 C C . SER A 1 94 ? 1.955 13.101 -6.885 1.00 90.75 94 SER A C 1
ATOM 737 O O . SER A 1 94 ? 1.138 12.813 -6.000 1.00 90.75 94 SER A O 1
ATOM 739 N N . LEU A 1 95 ? 3.134 13.659 -6.607 1.00 90.81 95 LEU A N 1
ATOM 740 C CA . LEU A 1 95 ? 3.573 13.946 -5.235 1.00 90.81 95 LEU A CA 1
ATOM 741 C C . LEU A 1 95 ? 2.711 15.013 -4.560 1.00 90.81 95 LEU A C 1
ATOM 743 O O . LEU A 1 95 ? 2.485 14.959 -3.352 1.00 90.81 95 LEU A O 1
ATOM 747 N N . GLU A 1 96 ? 2.163 15.940 -5.339 1.00 91.75 96 GLU A N 1
ATOM 748 C CA . GLU A 1 96 ? 1.254 16.987 -4.870 1.00 91.75 96 GLU A CA 1
ATOM 749 C C . GLU A 1 96 ? -0.021 16.373 -4.274 1.00 91.75 96 GLU A C 1
ATOM 751 O O . GLU A 1 96 ? -0.577 16.884 -3.301 1.00 91.75 96 GLU A O 1
ATOM 756 N N . SER A 1 97 ? -0.466 15.235 -4.819 1.00 93.88 97 SER A N 1
ATOM 757 C CA . SER A 1 97 ? -1.658 14.530 -4.343 1.00 93.88 97 SER A CA 1
ATOM 758 C C . SER A 1 97 ? -1.415 13.659 -3.105 1.00 93.88 97 SER A C 1
ATOM 760 O O . SER A 1 97 ? -2.380 13.320 -2.417 1.00 93.88 97 SER A O 1
ATOM 762 N N . LEU A 1 98 ? -0.157 13.322 -2.786 1.00 95.12 98 LEU A N 1
ATOM 763 C CA . LEU A 1 98 ? 0.197 12.358 -1.737 1.00 95.12 98 LEU A CA 1
ATOM 764 C C . LEU A 1 98 ? -0.371 12.752 -0.369 1.00 95.12 98 LEU A C 1
ATOM 766 O O . LEU A 1 98 ? -1.081 11.963 0.258 1.00 95.12 98 LEU A O 1
ATOM 770 N N . ALA A 1 99 ? -0.107 13.982 0.079 1.00 96.00 99 ALA A N 1
ATOM 771 C CA . ALA A 1 99 ? -0.577 14.461 1.378 1.00 96.00 99 ALA A CA 1
ATOM 772 C C . ALA A 1 99 ? -2.113 14.514 1.435 1.00 96.00 99 ALA A C 1
ATOM 774 O O . ALA A 1 99 ? -2.717 13.995 2.370 1.00 96.00 99 ALA A O 1
ATOM 775 N N . LYS A 1 100 ? -2.758 15.052 0.390 1.00 96.38 100 LYS A N 1
ATOM 776 C CA . LYS A 1 100 ? -4.224 15.137 0.291 1.00 96.38 100 LYS A CA 1
ATOM 777 C C . LYS A 1 100 ? -4.888 13.758 0.340 1.00 96.38 100 LYS A C 1
ATOM 779 O O . LYS A 1 100 ? -5.882 13.580 1.040 1.00 96.38 100 LYS A O 1
ATOM 784 N N . ARG A 1 101 ? -4.368 12.785 -0.413 1.00 96.69 101 ARG A N 1
ATOM 785 C CA . ARG A 1 101 ? -4.909 11.414 -0.464 1.00 96.69 101 ARG A CA 1
ATOM 786 C C . ARG A 1 101 ? -4.681 10.682 0.856 1.00 96.69 101 ARG A C 1
ATOM 788 O O . ARG A 1 101 ? -5.600 10.019 1.323 1.00 96.69 101 ARG A O 1
ATOM 795 N N . SER A 1 102 ? -3.518 10.874 1.477 1.00 97.00 102 SER A N 1
ATOM 796 C CA . SER A 1 102 ? -3.217 10.310 2.798 1.00 97.00 102 SER A CA 1
ATOM 797 C C . SER A 1 102 ? -4.125 10.893 3.885 1.00 97.00 102 SER A C 1
ATOM 799 O O . SER A 1 102 ? -4.649 10.144 4.698 1.00 97.00 102 SER A O 1
ATOM 801 N N . GLY A 1 103 ? -4.391 12.204 3.870 1.00 97.44 103 GLY A N 1
ATOM 802 C CA . GLY A 1 103 ? -5.326 12.828 4.813 1.00 97.44 103 GLY A CA 1
ATOM 803 C C . GLY A 1 103 ? -6.753 12.288 4.679 1.00 97.44 103 GLY A C 1
ATOM 804 O O . GLY A 1 103 ? -7.383 11.961 5.680 1.00 97.44 103 GLY A O 1
ATOM 805 N N . LYS A 1 104 ? -7.241 12.101 3.443 1.00 97.06 104 LYS A N 1
ATOM 806 C CA . LYS A 1 104 ? -8.546 11.460 3.199 1.00 97.06 104 LYS A CA 1
ATOM 807 C C . LYS A 1 104 ? -8.595 10.026 3.723 1.00 97.06 104 LYS A C 1
ATOM 809 O O . LYS A 1 104 ? -9.537 9.693 4.430 1.00 97.06 104 LYS A O 1
ATOM 814 N N . ALA A 1 105 ? -7.570 9.223 3.438 1.00 97.38 105 ALA A N 1
ATOM 815 C CA . ALA A 1 105 ? -7.462 7.857 3.950 1.00 97.38 105 ALA A CA 1
ATOM 816 C C . ALA A 1 105 ? -7.480 7.828 5.489 1.00 97.38 105 ALA A C 1
ATOM 818 O O . ALA A 1 105 ? -8.244 7.086 6.098 1.00 97.38 105 ALA A O 1
ATOM 819 N N . ALA A 1 106 ? -6.715 8.713 6.135 1.00 97.12 106 ALA A N 1
ATOM 820 C CA . ALA A 1 106 ? -6.707 8.845 7.591 1.00 97.12 106 ALA A CA 1
ATOM 821 C C . ALA A 1 106 ? -8.086 9.212 8.168 1.00 97.12 106 ALA A C 1
ATOM 823 O O . ALA A 1 106 ? -8.414 8.823 9.291 1.00 97.12 106 ALA A O 1
ATOM 824 N N . GLN A 1 107 ? -8.878 9.980 7.415 1.00 96.94 107 GLN A N 1
ATOM 825 C CA . GLN A 1 107 ? -10.227 10.386 7.791 1.00 96.94 107 GLN A CA 1
ATOM 826 C C . GLN A 1 107 ? -11.247 9.258 7.591 1.00 96.94 107 GLN A C 1
ATOM 828 O O . GLN A 1 107 ? -12.089 9.074 8.465 1.00 96.94 107 GLN A O 1
ATOM 833 N N . GLN A 1 108 ? -11.143 8.482 6.505 1.00 96.31 108 GLN A N 1
ATOM 834 C CA . GLN A 1 108 ? -11.957 7.279 6.269 1.00 96.31 108 GLN A CA 1
ATOM 835 C C . GLN A 1 108 ? -11.775 6.266 7.407 1.00 96.31 108 GLN A C 1
ATOM 837 O O . GLN A 1 108 ? -12.759 5.815 7.992 1.00 96.31 108 GLN A O 1
ATOM 842 N N . LEU A 1 109 ? -10.525 6.042 7.826 1.00 96.88 109 LEU A N 1
ATOM 843 C CA . LEU A 1 109 ? -10.186 5.120 8.913 1.00 96.88 109 LEU A CA 1
ATOM 844 C C . LEU A 1 109 ? -10.791 5.494 10.272 1.00 96.88 109 LEU A C 1
ATOM 846 O O . LEU A 1 109 ? -10.774 4.665 11.175 1.00 96.88 109 LEU A O 1
ATOM 850 N N . ARG A 1 110 ? -11.341 6.705 10.456 1.00 95.69 110 ARG A N 1
ATOM 851 C CA . ARG A 1 110 ? -12.050 7.062 11.700 1.00 95.69 110 ARG A CA 1
ATOM 852 C C . ARG A 1 110 ? -13.301 6.219 11.929 1.00 95.69 110 ARG A C 1
ATOM 854 O O . ARG A 1 110 ? -13.705 6.056 13.074 1.00 95.69 110 ARG A O 1
ATOM 861 N N . SER A 1 111 ? -13.917 5.719 10.861 1.00 94.06 111 SER A N 1
ATOM 862 C CA . SER A 1 111 ? -15.072 4.823 10.959 1.00 94.06 111 SER A CA 1
ATOM 863 C C . SER A 1 111 ? -14.671 3.385 11.295 1.00 94.06 111 SER A C 1
ATOM 865 O O . SER A 1 111 ? -15.529 2.598 11.686 1.00 94.06 111 SER A O 1
ATOM 867 N N . PHE A 1 112 ? -13.377 3.059 11.211 1.00 95.06 112 PHE A N 1
ATOM 868 C CA . PHE A 1 112 ? -12.855 1.763 11.608 1.00 95.06 112 PHE A CA 1
ATOM 869 C C . PHE A 1 112 ? -12.476 1.783 13.104 1.00 95.06 112 PHE A C 1
ATOM 871 O O . PHE A 1 112 ? -11.604 2.565 13.489 1.00 95.06 112 PHE A O 1
ATOM 878 N N . PRO A 1 113 ? -13.063 0.927 13.967 1.00 91.62 113 PRO A N 1
ATOM 879 C CA . PRO A 1 113 ? -12.932 1.045 15.428 1.00 91.62 113 PRO A CA 1
ATOM 880 C C . PRO A 1 113 ? -11.496 1.087 15.971 1.00 91.62 113 PRO A C 1
ATOM 882 O O . PRO A 1 113 ? -11.214 1.800 16.930 1.00 91.62 113 PRO A O 1
ATOM 885 N N . ALA A 1 114 ? -10.574 0.344 15.357 1.00 91.19 114 ALA A N 1
ATOM 886 C CA . ALA A 1 114 ? -9.175 0.269 15.784 1.00 91.19 114 ALA A CA 1
ATOM 887 C C . ALA A 1 114 ? -8.255 1.304 15.106 1.00 91.19 114 ALA A C 1
ATOM 889 O O . ALA A 1 114 ? -7.049 1.331 15.380 1.00 91.19 114 ALA A O 1
ATOM 890 N N . GLY A 1 115 ? -8.793 2.137 14.209 1.00 94.38 115 GLY A N 1
ATOM 891 C CA . GLY A 1 115 ? -7.994 2.892 13.252 1.00 94.38 115 GLY A CA 1
ATOM 892 C C . GLY A 1 115 ? -7.277 1.973 12.263 1.00 94.38 115 GLY A C 1
ATOM 893 O O . GLY A 1 115 ? -7.710 0.843 12.016 1.00 94.38 115 GLY A O 1
ATOM 894 N N . GLY A 1 116 ? -6.175 2.444 11.677 1.00 96.50 116 GLY A N 1
ATOM 895 C CA . GLY A 1 116 ? -5.534 1.654 10.633 1.00 96.50 116 GLY A CA 1
ATOM 896 C C . GLY A 1 116 ? -4.236 2.169 10.038 1.00 96.50 116 GLY A C 1
ATOM 897 O O . GLY A 1 116 ? -3.581 3.079 10.559 1.00 96.50 116 GLY A O 1
ATOM 898 N N . LEU A 1 117 ? -3.886 1.558 8.910 1.00 97.12 117 LEU A N 1
ATOM 899 C CA . LEU A 1 117 ? -2.717 1.881 8.108 1.00 97.12 117 LEU A CA 1
ATOM 900 C C . LEU A 1 117 ? -3.140 2.461 6.764 1.00 97.12 117 LEU A C 1
ATOM 902 O O . LEU A 1 117 ? -4.107 2.028 6.137 1.00 97.12 117 LEU A O 1
ATOM 906 N N . ILE A 1 118 ? -2.348 3.416 6.294 1.00 97.69 118 ILE A N 1
ATOM 907 C CA . ILE A 1 118 ? -2.450 3.926 4.930 1.00 97.69 118 ILE A CA 1
ATOM 908 C C . ILE A 1 118 ? -1.375 3.233 4.109 1.00 97.69 118 ILE A C 1
ATOM 910 O O . ILE A 1 118 ? -0.194 3.366 4.416 1.00 97.69 118 ILE A O 1
ATOM 914 N N . ALA A 1 119 ? -1.758 2.549 3.042 1.00 97.44 119 ALA A N 1
ATOM 915 C CA . ALA A 1 119 ? -0.818 1.991 2.087 1.00 97.44 119 ALA A CA 1
ATOM 916 C C . ALA A 1 119 ? -0.876 2.775 0.782 1.00 97.44 119 ALA A C 1
ATOM 918 O O . ALA A 1 119 ? -1.951 3.083 0.268 1.00 97.44 119 ALA A O 1
ATOM 919 N N . THR A 1 120 ? 0.285 3.108 0.229 1.00 97.12 120 THR A N 1
ATOM 920 C CA . THR A 1 120 ? 0.368 3.932 -0.973 1.00 97.12 120 THR A CA 1
ATOM 921 C C . THR A 1 120 ? 1.242 3.312 -2.042 1.00 97.12 120 THR A C 1
ATOM 923 O O . THR A 1 120 ? 2.379 2.932 -1.781 1.00 97.12 120 THR A O 1
ATOM 926 N N . ASP A 1 121 ? 0.720 3.263 -3.264 1.00 95.00 121 ASP A N 1
ATOM 927 C CA . ASP A 1 121 ? 1.521 2.975 -4.448 1.00 95.00 121 ASP A CA 1
ATOM 928 C C . ASP A 1 121 ? 2.118 4.287 -4.966 1.00 95.00 121 ASP A C 1
ATOM 930 O O . ASP A 1 121 ? 1.400 5.185 -5.421 1.00 95.00 121 ASP A O 1
ATOM 934 N N . LEU A 1 122 ? 3.442 4.389 -4.866 1.00 94.19 122 LEU A N 1
ATOM 935 C CA . LEU A 1 122 ? 4.265 5.525 -5.270 1.00 94.19 122 LEU A CA 1
ATOM 936 C C . LEU A 1 122 ? 5.005 5.282 -6.589 1.00 94.19 122 LEU A C 1
ATOM 938 O O . LEU A 1 122 ? 5.841 6.096 -6.984 1.00 94.19 122 LEU A O 1
ATOM 942 N N . THR A 1 123 ? 4.693 4.198 -7.297 1.00 91.38 123 THR A N 1
ATOM 943 C CA . THR A 1 123 ? 5.363 3.825 -8.548 1.00 91.38 123 THR A CA 1
ATOM 944 C C . THR A 1 123 ? 5.341 4.962 -9.570 1.00 91.38 123 THR A C 1
ATOM 946 O O . THR A 1 123 ? 6.380 5.350 -10.104 1.00 91.38 123 THR A O 1
ATOM 949 N N . VAL A 1 124 ? 4.170 5.563 -9.805 1.00 89.50 124 VAL A N 1
ATOM 950 C CA . VAL A 1 124 ? 4.011 6.646 -10.791 1.00 89.50 124 VAL A CA 1
ATOM 951 C C . VAL A 1 124 ? 4.816 7.901 -10.425 1.00 89.50 124 VAL A C 1
ATOM 953 O O . VAL A 1 124 ? 5.572 8.370 -11.277 1.00 89.50 124 VAL A O 1
ATOM 956 N N . PRO A 1 125 ? 4.714 8.476 -9.209 1.00 89.94 125 PRO A N 1
ATOM 957 C CA . PRO A 1 125 ? 5.480 9.670 -8.867 1.00 89.94 125 PRO A CA 1
ATOM 958 C C . PRO A 1 125 ? 6.992 9.421 -8.774 1.00 89.94 125 PRO A C 1
ATOM 960 O O . PRO A 1 125 ? 7.756 10.353 -9.008 1.00 89.94 125 PRO A O 1
ATOM 963 N N . ILE A 1 126 ? 7.440 8.198 -8.467 1.00 89.12 126 ILE A N 1
ATOM 964 C CA . ILE A 1 126 ? 8.873 7.866 -8.398 1.00 89.12 126 ILE A CA 1
ATOM 965 C C . ILE A 1 126 ? 9.492 7.688 -9.790 1.00 89.12 126 ILE A C 1
ATOM 967 O O . ILE A 1 126 ? 10.616 8.140 -10.033 1.00 89.12 126 ILE A O 1
ATOM 971 N N . LEU A 1 127 ? 8.787 7.016 -10.701 1.00 86.44 127 LEU A N 1
ATOM 972 C CA . LEU A 1 127 ? 9.321 6.658 -12.019 1.00 86.44 127 LEU A CA 1
ATOM 973 C C . LEU A 1 127 ? 8.947 7.646 -13.127 1.00 86.44 127 LEU A C 1
ATOM 975 O O . LEU A 1 127 ? 9.624 7.749 -14.154 1.00 86.44 127 LEU A O 1
ATOM 979 N N . GLY A 1 128 ? 7.861 8.384 -12.935 1.00 83.25 128 GLY A N 1
ATOM 980 C CA . GLY A 1 128 ? 7.318 9.282 -13.933 1.00 83.25 128 GLY A CA 1
ATOM 981 C C . GLY A 1 128 ? 6.820 8.537 -15.175 1.00 83.25 128 GLY A C 1
ATOM 982 O O . GLY A 1 128 ? 5.942 7.687 -15.079 1.00 83.25 128 GLY A O 1
ATOM 983 N N . SER A 1 129 ? 7.348 8.887 -16.352 1.00 74.12 129 SER A N 1
ATOM 984 C CA . SER A 1 129 ? 7.055 8.203 -17.623 1.00 74.12 129 SER A CA 1
ATOM 985 C C . SER A 1 129 ? 7.961 6.993 -17.891 1.00 74.12 129 SER A C 1
ATOM 987 O O . SER A 1 129 ? 7.740 6.262 -18.858 1.00 74.12 129 SER A O 1
ATOM 989 N N . ARG A 1 130 ? 8.984 6.756 -17.058 1.00 76.94 130 ARG A N 1
ATOM 990 C CA . ARG A 1 130 ? 9.970 5.689 -17.268 1.00 76.94 130 ARG A CA 1
ATOM 991 C C . ARG A 1 130 ? 9.432 4.365 -16.730 1.00 76.94 130 ARG A C 1
ATOM 993 O O . ARG A 1 130 ? 9.517 4.101 -15.540 1.00 76.94 130 ARG A O 1
ATOM 1000 N N . GLN A 1 131 ? 8.885 3.527 -17.604 1.00 66.62 131 GLN A N 1
ATOM 1001 C CA . GLN A 1 131 ? 8.460 2.170 -17.220 1.00 66.62 131 GLN A CA 1
ATOM 1002 C C . GLN A 1 131 ? 9.631 1.208 -17.039 1.00 66.62 131 GLN A C 1
ATOM 1004 O O . GLN A 1 131 ? 9.543 0.283 -16.237 1.00 66.62 131 GLN A O 1
ATOM 1009 N N . PHE A 1 132 ? 10.710 1.453 -17.780 1.00 78.06 132 PHE A N 1
ATOM 1010 C CA . PHE A 1 132 ? 11.887 0.607 -17.814 1.00 78.06 132 PHE A CA 1
ATOM 1011 C C . PHE A 1 132 ? 13.091 1.389 -17.320 1.00 78.06 132 PHE A C 1
ATOM 1013 O O . PHE A 1 132 ? 13.356 2.509 -17.769 1.00 78.06 132 PHE A O 1
ATOM 1020 N N . LEU A 1 133 ? 13.819 0.784 -16.396 1.00 84.81 133 LEU A N 1
ATOM 1021 C CA . LEU A 1 133 ? 15.113 1.255 -15.938 1.00 84.81 133 LEU A CA 1
ATOM 1022 C C . LEU A 1 133 ? 16.184 0.244 -16.345 1.00 84.81 133 LEU A C 1
ATOM 1024 O O . LEU A 1 133 ? 15.896 -0.903 -16.670 1.00 84.81 133 LEU A O 1
ATOM 1028 N N . THR A 1 134 ? 17.439 0.668 -16.347 1.00 88.50 134 THR A N 1
ATOM 1029 C CA . THR A 1 134 ? 18.577 -0.221 -16.589 1.00 88.50 134 THR A CA 1
ATOM 1030 C C . THR A 1 134 ? 19.340 -0.417 -15.291 1.00 88.50 134 THR A C 1
ATOM 1032 O O . THR A 1 134 ? 19.576 0.552 -14.567 1.00 88.50 134 THR A O 1
ATOM 1035 N N . ALA A 1 135 ? 19.745 -1.649 -15.000 1.00 89.06 135 ALA A N 1
ATOM 1036 C CA . ALA A 1 135 ? 20.601 -1.965 -13.861 1.00 89.06 135 ALA A CA 1
ATOM 1037 C C . ALA A 1 135 ? 21.670 -2.982 -14.258 1.00 89.06 135 ALA A C 1
ATOM 1039 O O . ALA A 1 135 ? 21.514 -3.732 -15.214 1.00 89.06 135 ALA A O 1
ATOM 1040 N N . THR A 1 136 ? 22.761 -3.023 -13.499 1.00 90.19 136 THR A N 1
ATOM 1041 C CA . THR A 1 136 ? 23.841 -4.001 -13.700 1.00 90.19 136 THR A CA 1
ATOM 1042 C C . THR A 1 136 ? 23.540 -5.358 -13.060 1.00 90.19 136 THR A C 1
ATOM 1044 O O . THR A 1 136 ? 24.202 -6.340 -13.366 1.00 90.19 136 THR A O 1
ATOM 1047 N N . SER A 1 137 ? 22.569 -5.419 -12.145 1.00 89.50 137 SER A N 1
ATOM 1048 C CA . SER A 1 137 ? 22.140 -6.627 -11.431 1.00 89.50 137 SER A CA 1
ATOM 1049 C C . SER A 1 137 ? 20.784 -6.400 -10.754 1.00 89.50 137 SER A C 1
ATOM 1051 O O . SER A 1 137 ? 20.353 -5.254 -10.589 1.00 89.50 137 SER A O 1
ATOM 1053 N N . GLY A 1 138 ? 20.141 -7.474 -10.283 1.00 87.12 138 GLY A N 1
ATOM 1054 C CA . GLY A 1 138 ? 18.916 -7.372 -9.479 1.00 87.12 138 GLY A CA 1
ATOM 1055 C C . GLY A 1 138 ? 19.120 -6.612 -8.167 1.00 87.12 138 GLY A C 1
ATOM 1056 O O . GLY A 1 138 ? 18.312 -5.759 -7.805 1.00 87.12 138 GLY A O 1
ATOM 1057 N N . THR A 1 139 ? 20.260 -6.816 -7.506 1.00 89.19 139 THR A N 1
ATOM 1058 C CA . THR A 1 139 ? 20.628 -6.063 -6.299 1.00 89.19 139 THR A CA 1
ATOM 1059 C C . THR A 1 139 ? 20.770 -4.567 -6.583 1.00 89.19 139 THR A C 1
ATOM 1061 O O . THR A 1 139 ? 20.321 -3.743 -5.787 1.00 89.19 139 THR A O 1
ATOM 1064 N N . ALA A 1 140 ? 21.361 -4.189 -7.722 1.00 88.94 140 ALA A N 1
ATOM 1065 C CA . ALA A 1 140 ? 21.468 -2.785 -8.120 1.00 88.94 140 ALA A CA 1
ATOM 1066 C C . ALA A 1 140 ? 20.092 -2.160 -8.410 1.00 88.94 140 ALA A C 1
ATOM 1068 O O . ALA A 1 140 ? 19.849 -1.024 -8.005 1.00 88.94 140 ALA A O 1
ATOM 1069 N N . ALA A 1 141 ? 19.185 -2.909 -9.045 1.00 88.94 141 ALA A N 1
ATOM 1070 C CA . ALA A 1 141 ? 17.805 -2.483 -9.280 1.00 88.94 141 ALA A CA 1
ATOM 1071 C C . ALA A 1 141 ? 17.052 -2.208 -7.966 1.00 88.94 141 ALA A C 1
ATOM 1073 O O . ALA A 1 141 ? 16.485 -1.131 -7.780 1.00 88.94 141 ALA A O 1
ATOM 1074 N N . ILE A 1 142 ? 17.116 -3.148 -7.017 1.00 89.12 142 ILE A N 1
ATOM 1075 C CA . ILE A 1 142 ? 16.503 -3.017 -5.688 1.00 89.12 142 ILE A CA 1
ATOM 1076 C C . ILE A 1 142 ? 17.042 -1.788 -4.942 1.00 89.12 142 ILE A C 1
ATOM 1078 O O . ILE A 1 142 ? 16.258 -0.979 -4.441 1.00 89.12 142 ILE A O 1
ATOM 1082 N N . ARG A 1 143 ? 18.369 -1.603 -4.916 1.00 90.75 143 ARG A N 1
ATOM 1083 C CA . ARG A 1 143 ? 19.010 -0.459 -4.245 1.00 90.75 143 ARG A CA 1
ATOM 1084 C C . ARG A 1 143 ? 18.628 0.882 -4.870 1.00 90.75 143 ARG A C 1
ATOM 1086 O O . ARG A 1 143 ? 18.462 1.863 -4.145 1.00 90.75 143 ARG A O 1
ATOM 1093 N N . ASP A 1 144 ? 18.489 0.957 -6.195 1.00 91.38 144 ASP A N 1
ATOM 1094 C CA . ASP A 1 144 ? 18.041 2.191 -6.849 1.00 91.38 144 ASP A CA 1
ATOM 1095 C C . ASP A 1 144 ? 16.598 2.544 -6.458 1.00 91.38 144 ASP A C 1
ATOM 1097 O O . ASP A 1 144 ? 16.337 3.695 -6.097 1.00 91.38 144 ASP A O 1
ATOM 1101 N N . LEU A 1 145 ? 15.682 1.568 -6.445 1.00 91.06 145 LEU A N 1
ATOM 1102 C CA . LEU A 1 145 ? 14.313 1.782 -5.963 1.00 91.06 145 LEU A CA 1
ATOM 1103 C C . LEU A 1 145 ? 14.276 2.217 -4.503 1.00 91.06 145 LEU A C 1
ATOM 1105 O O . LEU A 1 145 ? 13.590 3.185 -4.168 1.00 91.06 145 LEU A O 1
ATOM 1109 N N . GLU A 1 146 ? 15.039 1.544 -3.644 1.00 91.62 146 GLU A N 1
ATOM 1110 C CA . GLU A 1 146 ? 15.113 1.880 -2.228 1.00 91.62 146 GLU A CA 1
ATOM 1111 C C . GLU A 1 146 ? 15.586 3.325 -2.036 1.00 91.62 146 GLU A C 1
ATOM 1113 O O . GLU A 1 146 ? 14.959 4.098 -1.308 1.00 91.62 146 GLU A O 1
ATOM 1118 N N . ARG A 1 147 ? 16.652 3.728 -2.738 1.00 94.12 147 ARG A N 1
ATOM 1119 C CA . ARG A 1 147 ? 17.187 5.094 -2.690 1.00 94.12 147 ARG A CA 1
ATOM 1120 C C . ARG A 1 147 ? 16.140 6.126 -3.106 1.00 94.12 147 ARG A C 1
ATOM 1122 O O . ARG A 1 147 ? 16.003 7.155 -2.441 1.00 94.12 147 ARG A O 1
ATOM 1129 N N . ARG A 1 148 ? 15.402 5.870 -4.191 1.00 93.50 148 ARG A N 1
ATOM 1130 C CA . ARG A 1 148 ? 14.346 6.771 -4.685 1.00 93.50 148 ARG A CA 1
ATOM 1131 C C . ARG A 1 148 ? 13.197 6.896 -3.693 1.00 93.50 148 ARG A C 1
ATOM 1133 O O . ARG A 1 148 ? 12.771 8.013 -3.400 1.00 93.50 148 ARG A O 1
ATOM 1140 N N . LEU A 1 149 ? 12.734 5.770 -3.154 1.00 91.81 149 LEU A N 1
ATOM 1141 C CA . LEU A 1 149 ? 11.668 5.739 -2.161 1.00 91.81 149 LEU A CA 1
ATOM 1142 C C . LEU A 1 149 ? 12.101 6.485 -0.891 1.00 91.81 149 LEU A C 1
ATOM 1144 O O . LEU A 1 149 ? 11.398 7.386 -0.446 1.00 91.81 149 LEU A O 1
ATOM 1148 N N . CYS A 1 150 ? 13.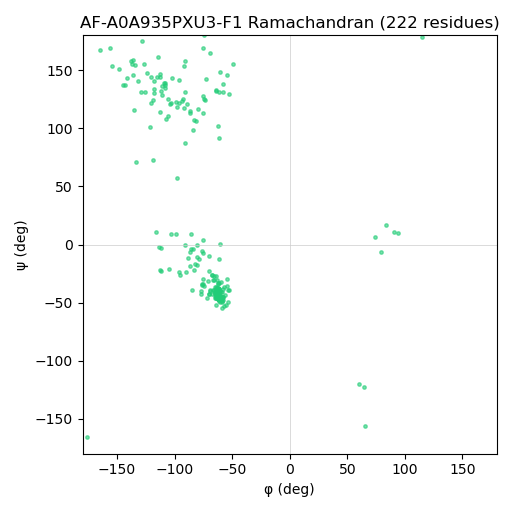304 6.227 -0.374 1.00 91.88 150 CYS A N 1
ATOM 1149 C CA . CYS A 1 150 ? 13.873 6.958 0.762 1.00 91.88 150 CYS A CA 1
ATOM 1150 C C . CYS A 1 150 ? 13.949 8.475 0.523 1.00 91.88 150 CYS A C 1
ATOM 1152 O O . CYS A 1 150 ? 13.608 9.255 1.414 1.00 91.88 150 CYS A O 1
ATOM 1154 N N . LEU A 1 151 ? 14.373 8.915 -0.667 1.00 92.69 151 LEU A N 1
ATOM 1155 C CA . LEU A 1 151 ? 14.448 10.339 -1.009 1.00 92.69 151 LEU A CA 1
ATOM 1156 C C . LEU A 1 151 ? 13.063 11.006 -1.019 1.00 92.69 151 LEU A C 1
ATOM 1158 O O . LEU A 1 151 ? 12.888 12.090 -0.455 1.00 92.69 151 LEU A O 1
ATOM 1162 N N . LEU A 1 152 ? 12.069 10.346 -1.616 1.00 91.94 152 LEU A N 1
ATOM 1163 C CA . LEU A 1 152 ? 10.680 10.809 -1.604 1.00 91.94 152 LEU A CA 1
ATOM 1164 C C . LEU A 1 152 ? 10.162 10.919 -0.168 1.00 91.94 152 LEU A C 1
ATOM 1166 O O . LEU A 1 152 ? 9.579 11.935 0.212 1.00 91.94 152 LEU A O 1
ATOM 1170 N N . MET A 1 153 ? 10.433 9.908 0.655 1.00 88.94 153 MET A N 1
ATOM 1171 C CA . MET A 1 153 ? 9.990 9.884 2.045 1.00 88.94 153 MET A CA 1
ATOM 1172 C C . MET A 1 153 ? 10.583 11.019 2.869 1.00 88.94 153 MET A C 1
ATOM 1174 O O . MET A 1 153 ? 9.843 11.704 3.573 1.00 88.94 153 MET A O 1
ATOM 1178 N N . ARG A 1 154 ? 11.881 11.299 2.722 1.00 90.62 154 ARG A N 1
ATOM 1179 C CA . ARG A 1 154 ? 12.533 12.424 3.414 1.00 90.62 154 ARG A CA 1
ATOM 1180 C C . ARG A 1 154 ? 11.868 13.768 3.117 1.00 90.62 154 ARG A C 1
ATOM 1182 O O . ARG A 1 154 ? 11.771 14.605 4.005 1.00 90.62 154 ARG A O 1
ATOM 1189 N N . THR A 1 155 ? 11.392 13.967 1.891 1.00 91.38 155 THR A N 1
ATOM 1190 C CA . THR A 1 155 ? 10.808 15.248 1.457 1.00 91.38 155 THR A CA 1
ATOM 1191 C C . THR A 1 155 ? 9.298 15.346 1.688 1.00 91.38 155 THR A C 1
ATOM 1193 O O . THR A 1 155 ? 8.764 16.449 1.808 1.00 91.38 155 THR A O 1
ATOM 1196 N N . SER A 1 156 ? 8.598 14.212 1.778 1.00 92.50 156 SER A N 1
ATOM 1197 C CA . SER A 1 156 ? 7.129 14.179 1.792 1.00 92.50 156 SER A CA 1
ATOM 1198 C C . SER A 1 156 ? 6.519 13.737 3.122 1.00 92.50 156 SER A C 1
ATOM 1200 O O . SER A 1 156 ? 5.373 14.093 3.405 1.00 92.50 156 SER A O 1
ATOM 1202 N N . LEU A 1 157 ? 7.257 13.007 3.966 1.00 89.75 157 LEU A N 1
ATOM 1203 C CA . LEU A 1 157 ? 6.704 12.394 5.179 1.00 89.75 157 LEU A CA 1
ATOM 1204 C C . LEU A 1 157 ? 6.147 13.426 6.165 1.00 89.75 157 LEU A C 1
ATOM 1206 O O . LEU A 1 157 ? 5.086 13.202 6.739 1.00 89.75 157 LEU A O 1
ATOM 1210 N N . GLY A 1 158 ? 6.802 14.581 6.320 1.00 93.62 158 GLY A N 1
ATOM 1211 C CA . GLY A 1 158 ? 6.294 15.658 7.177 1.00 93.62 158 GLY A CA 1
ATOM 1212 C C . GLY A 1 158 ? 4.904 16.143 6.747 1.00 93.62 158 GLY A C 1
ATOM 1213 O O . GLY A 1 158 ? 4.019 16.313 7.584 1.00 93.62 158 GLY A O 1
ATOM 1214 N N . LYS A 1 159 ? 4.676 16.275 5.432 1.00 94.62 159 LYS A N 1
ATOM 1215 C CA . LYS A 1 159 ? 3.374 16.667 4.867 1.00 94.62 159 LYS A CA 1
ATOM 1216 C C . LYS A 1 159 ? 2.328 15.568 5.042 1.00 94.62 159 LYS A C 1
ATOM 1218 O O . LYS A 1 159 ? 1.187 15.873 5.371 1.00 94.62 159 LYS A O 1
ATOM 1223 N N . VAL A 1 160 ? 2.712 14.303 4.856 1.00 94.62 160 VAL A N 1
ATOM 1224 C CA . VAL A 1 160 ? 1.831 13.144 5.090 1.00 94.62 160 VAL A CA 1
ATOM 1225 C C . VAL A 1 160 ? 1.405 13.080 6.554 1.00 94.62 160 VAL A C 1
ATOM 1227 O O . VAL A 1 160 ? 0.213 12.991 6.829 1.00 94.62 160 VAL A O 1
ATOM 1230 N N . ARG A 1 161 ? 2.350 13.203 7.493 1.00 94.88 161 ARG A N 1
ATOM 1231 C CA . ARG A 1 161 ? 2.069 13.210 8.934 1.00 94.88 161 ARG A CA 1
ATOM 1232 C C . ARG A 1 161 ? 1.152 14.367 9.321 1.00 94.88 161 ARG A C 1
ATOM 1234 O O . ARG A 1 161 ? 0.183 14.156 10.041 1.00 94.88 161 ARG A O 1
ATOM 1241 N N . ALA A 1 162 ? 1.422 15.572 8.818 1.00 94.56 162 ALA A N 1
ATOM 1242 C CA . ALA A 1 162 ? 0.572 16.732 9.067 1.00 94.56 162 ALA A CA 1
ATOM 1243 C C . ALA A 1 162 ? -0.851 16.533 8.518 1.00 94.56 162 ALA A C 1
ATOM 1245 O O . ALA A 1 162 ? -1.815 16.831 9.215 1.00 94.56 162 ALA A O 1
ATOM 1246 N N . ALA A 1 163 ? -0.990 15.987 7.307 1.00 94.12 163 ALA A N 1
ATOM 1247 C CA . ALA A 1 163 ? -2.290 15.742 6.684 1.00 94.12 163 ALA A CA 1
ATOM 1248 C C . ALA A 1 163 ? -3.076 14.596 7.340 1.00 94.12 163 ALA A C 1
ATOM 1250 O O . ALA A 1 163 ? -4.302 14.632 7.359 1.00 94.12 163 ALA A O 1
ATOM 1251 N N . ALA A 1 164 ? -2.385 13.585 7.871 1.00 93.25 164 ALA A N 1
ATOM 1252 C CA . ALA A 1 164 ? -2.999 12.483 8.606 1.00 93.25 164 ALA A CA 1
ATOM 1253 C C . ALA A 1 164 ? -3.324 12.844 10.067 1.00 93.25 164 ALA A C 1
ATOM 1255 O O . ALA A 1 164 ? -4.021 12.087 10.744 1.00 93.25 164 ALA A O 1
ATOM 1256 N N . LYS A 1 165 ? -2.837 13.991 10.566 1.00 92.25 165 LYS A N 1
ATOM 1257 C CA . LYS A 1 165 ? -3.063 14.434 11.945 1.00 92.25 165 LYS A CA 1
ATOM 1258 C C . LYS A 1 165 ? -4.559 14.556 12.231 1.00 92.25 165 LYS A C 1
ATOM 1260 O O . LYS A 1 165 ? -5.311 15.169 11.480 1.00 92.25 165 LYS A O 1
ATOM 1265 N N . GLY A 1 166 ? -4.982 13.977 13.352 1.00 84.56 166 GLY A N 1
ATOM 1266 C CA . GLY A 1 166 ? -6.387 13.921 13.748 1.00 84.56 166 GLY A CA 1
ATOM 1267 C C . GLY A 1 166 ? -7.192 12.838 13.025 1.00 84.56 166 GLY A C 1
ATOM 1268 O O . GLY A 1 166 ? -8.351 12.636 13.369 1.00 84.56 166 GLY A O 1
ATOM 1269 N N . GLY A 1 167 ? -6.636 12.131 12.042 1.00 86.50 167 GLY A N 1
ATOM 1270 C CA . GLY A 1 167 ? -7.219 10.888 11.539 1.00 86.50 167 GLY A CA 1
ATOM 1271 C C . GLY A 1 167 ? -7.014 9.721 12.510 1.00 86.50 167 GLY A C 1
ATOM 1272 O O . GLY A 1 167 ? -6.393 9.877 13.560 1.00 86.50 167 GLY A O 1
ATOM 1273 N N . ALA A 1 168 ? -7.514 8.545 12.136 1.00 92.62 168 ALA A N 1
ATOM 1274 C CA . ALA A 1 168 ? -7.294 7.303 12.887 1.00 92.62 168 ALA A CA 1
ATOM 1275 C C . ALA A 1 168 ? -6.171 6.433 12.287 1.00 92.62 168 ALA A C 1
ATOM 1277 O O . ALA A 1 168 ? -5.967 5.291 12.698 1.00 92.62 168 ALA A O 1
ATOM 1278 N N . ALA A 1 169 ? -5.426 6.966 11.314 1.00 95.44 169 ALA A N 1
ATOM 1279 C CA . ALA A 1 169 ? -4.235 6.309 10.798 1.00 95.44 169 ALA A CA 1
ATOM 1280 C C . ALA A 1 169 ? -3.080 6.432 11.799 1.00 95.44 169 ALA A C 1
ATOM 1282 O O . ALA A 1 169 ? -2.706 7.544 12.180 1.00 95.44 169 ALA A O 1
ATOM 1283 N N . PHE A 1 170 ? -2.491 5.305 12.192 1.00 94.62 170 PHE A N 1
ATOM 1284 C CA . PHE A 1 170 ? -1.307 5.288 13.059 1.00 94.62 170 PHE A CA 1
ATOM 1285 C C . PHE A 1 170 ? -0.020 4.946 12.301 1.00 94.62 170 PHE A C 1
ATOM 1287 O O . PHE A 1 170 ? 1.068 5.331 12.725 1.00 94.62 170 PHE A O 1
ATOM 1294 N N . GLY A 1 171 ? -0.134 4.307 11.138 1.00 94.88 171 GLY A N 1
ATOM 1295 C CA . GLY A 1 171 ? 1.008 3.939 10.312 1.00 94.88 171 GLY A CA 1
ATOM 1296 C C . GLY A 1 171 ? 0.790 4.226 8.835 1.00 94.88 171 GLY A C 1
ATOM 1297 O O . GLY A 1 171 ? -0.336 4.355 8.348 1.00 94.88 171 GLY A O 1
ATOM 1298 N N . TRP A 1 172 ? 1.901 4.331 8.118 1.00 95.75 172 TRP A N 1
ATOM 1299 C CA . TRP A 1 172 ? 1.923 4.514 6.676 1.00 95.75 172 TRP A CA 1
ATOM 1300 C C . TRP A 1 172 ? 2.897 3.533 6.037 1.00 95.75 172 TRP A C 1
ATOM 1302 O O . TRP A 1 172 ? 3.986 3.292 6.561 1.00 95.75 172 TRP A O 1
ATOM 1312 N N . ILE A 1 173 ? 2.508 2.997 4.886 1.00 95.12 173 ILE A N 1
ATOM 1313 C CA . ILE A 1 173 ? 3.281 2.070 4.072 1.00 95.12 173 ILE A CA 1
ATOM 1314 C C . ILE A 1 173 ? 3.383 2.635 2.654 1.00 95.12 173 ILE A C 1
ATOM 1316 O O . ILE A 1 173 ? 2.392 3.027 2.038 1.00 95.12 173 ILE A O 1
ATOM 1320 N N . GLY A 1 174 ? 4.597 2.657 2.126 1.00 94.56 174 GLY A N 1
ATOM 1321 C CA . GLY A 1 174 ? 4.917 3.058 0.768 1.00 94.56 174 GLY A CA 1
ATOM 1322 C C . GLY A 1 174 ? 5.394 1.866 -0.026 1.00 94.56 174 GLY A C 1
ATOM 1323 O O . GLY A 1 174 ? 6.273 1.139 0.427 1.00 94.56 174 GLY A O 1
ATOM 1324 N N . TYR A 1 175 ? 4.838 1.713 -1.215 1.00 94.25 175 TYR A N 1
ATOM 1325 C CA . TYR A 1 175 ? 5.196 0.707 -2.195 1.00 94.25 175 TYR A CA 1
ATOM 1326 C C . TYR A 1 175 ? 5.716 1.378 -3.461 1.00 94.25 175 TYR A C 1
ATOM 1328 O O . TYR A 1 175 ? 5.178 2.393 -3.906 1.00 94.25 175 TYR A O 1
ATOM 1336 N N . CYS A 1 176 ? 6.745 0.801 -4.064 1.00 92.06 176 CYS A N 1
ATOM 1337 C CA . CYS A 1 176 ? 7.191 1.164 -5.399 1.00 92.06 176 CYS A CA 1
ATOM 1338 C C . CYS A 1 176 ? 7.651 -0.088 -6.133 1.00 92.06 176 CYS A C 1
ATOM 1340 O O . CYS A 1 176 ? 8.406 -0.879 -5.574 1.00 92.06 176 CYS A O 1
ATOM 1342 N N . GLN A 1 177 ? 7.274 -0.220 -7.399 1.00 90.50 177 GLN A N 1
ATOM 1343 C CA . GLN A 1 177 ? 7.784 -1.260 -8.291 1.00 90.50 177 GLN A CA 1
ATOM 1344 C C . GLN A 1 177 ? 8.336 -0.661 -9.577 1.00 90.50 177 GLN A C 1
ATOM 1346 O O . GLN A 1 177 ? 7.933 0.427 -9.973 1.00 90.50 177 GLN A O 1
ATOM 1351 N N . SER A 1 178 ? 9.253 -1.360 -10.237 1.00 89.06 178 SER A N 1
ATOM 1352 C CA . SER A 1 178 ? 9.747 -1.004 -11.565 1.00 89.06 178 SER A CA 1
ATOM 1353 C C . SER A 1 178 ? 10.269 -2.232 -12.299 1.00 89.06 178 SER A C 1
ATOM 1355 O O . SER A 1 178 ? 10.727 -3.196 -11.683 1.00 89.06 178 SER A O 1
ATOM 1357 N N . LEU A 1 179 ? 10.234 -2.168 -13.627 1.00 88.06 179 LEU A N 1
ATOM 1358 C CA . LEU A 1 179 ? 10.843 -3.166 -14.49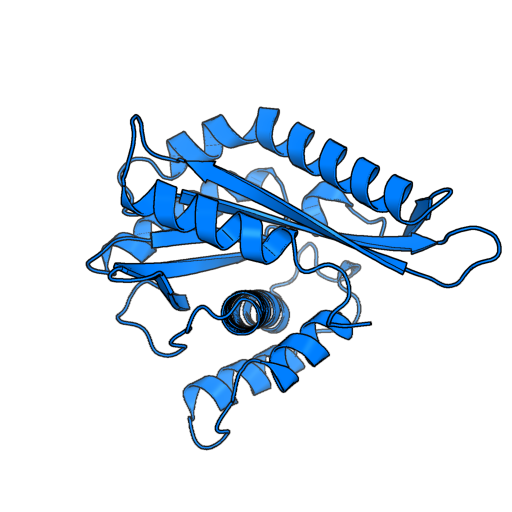1 1.00 88.06 179 LEU A CA 1
ATOM 1359 C C . LEU A 1 179 ? 12.262 -2.713 -14.830 1.00 88.06 179 LEU A C 1
ATOM 1361 O O . LEU A 1 179 ? 12.470 -1.606 -15.334 1.00 88.06 179 LEU A O 1
ATOM 1365 N N . TYR A 1 180 ? 13.239 -3.573 -14.565 1.00 87.69 180 TYR A N 1
ATOM 1366 C CA . TYR A 1 180 ? 14.629 -3.330 -14.915 1.00 87.69 180 TYR A CA 1
ATOM 1367 C C . TYR A 1 180 ? 15.078 -4.266 -16.029 1.00 87.69 180 TYR A C 1
ATOM 1369 O O . TYR A 1 180 ? 14.820 -5.468 -16.011 1.00 87.69 180 TYR A O 1
ATOM 1377 N N . MET A 1 181 ? 15.800 -3.700 -16.984 1.00 90.56 181 MET A N 1
ATOM 1378 C CA . MET A 1 181 ? 16.573 -4.438 -17.968 1.00 90.56 181 MET A CA 1
ATOM 1379 C C . MET A 1 181 ? 18.004 -4.578 -17.453 1.00 90.56 181 MET A C 1
ATOM 1381 O O . MET A 1 181 ? 18.664 -3.576 -17.155 1.00 90.56 181 MET A O 1
ATOM 1385 N N . ILE A 1 182 ? 18.474 -5.819 -17.350 1.00 88.31 182 ILE A N 1
ATOM 1386 C CA . ILE A 1 182 ? 19.869 -6.133 -17.047 1.00 88.31 182 ILE A CA 1
ATOM 1387 C C . ILE A 1 182 ? 20.533 -6.579 -18.356 1.00 88.31 182 ILE A C 1
ATOM 1389 O O . ILE A 1 182 ? 20.055 -7.535 -18.966 1.00 88.31 182 ILE A O 1
ATOM 1393 N N . PRO A 1 183 ? 21.601 -5.905 -18.825 1.00 90.12 183 PRO A N 1
ATOM 1394 C CA . PRO A 1 183 ? 22.279 -6.286 -20.060 1.00 90.12 183 PRO A CA 1
ATOM 1395 C C . PRO A 1 183 ? 22.686 -7.764 -20.062 1.00 90.12 183 PRO A C 1
ATOM 1397 O O . PRO A 1 183 ? 23.302 -8.244 -19.112 1.00 90.12 183 PRO A O 1
ATOM 1400 N N . GLY A 1 184 ? 22.330 -8.483 -21.129 1.00 89.94 184 GLY A N 1
ATOM 1401 C CA . GLY A 1 184 ? 22.609 -9.917 -21.260 1.00 89.94 184 GLY A CA 1
ATOM 1402 C C . GLY A 1 184 ? 21.725 -10.834 -20.403 1.00 89.94 184 GLY A C 1
ATOM 1403 O O . GLY A 1 184 ? 21.968 -12.036 -20.373 1.00 89.94 184 GLY A O 1
ATOM 1404 N N . GLN A 1 185 ? 20.707 -10.303 -19.720 1.00 85.06 185 GLN A N 1
ATOM 1405 C CA . GLN A 1 185 ? 19.736 -11.073 -18.938 1.00 85.06 185 GLN A CA 1
ATOM 1406 C C . GLN A 1 185 ? 18.295 -10.707 -19.324 1.00 85.06 185 GLN A C 1
ATOM 1408 O O . GLN A 1 185 ? 18.042 -9.805 -20.124 1.00 85.06 185 GLN A O 1
ATOM 1413 N N . ALA A 1 186 ? 17.336 -11.429 -18.741 1.00 82.31 186 ALA A N 1
ATOM 1414 C CA . ALA A 1 186 ? 15.918 -11.135 -18.881 1.00 82.31 186 ALA A CA 1
ATOM 1415 C C . ALA A 1 186 ? 15.517 -9.835 -18.158 1.00 82.31 186 ALA A C 1
ATOM 1417 O O . ALA A 1 186 ? 16.229 -9.306 -17.301 1.00 82.31 186 ALA A O 1
ATOM 1418 N N . LEU A 1 187 ? 14.326 -9.341 -18.499 1.00 85.94 187 LEU A N 1
ATOM 1419 C CA . LEU A 1 187 ? 13.647 -8.300 -17.741 1.00 85.94 187 LEU A CA 1
ATOM 1420 C C . LEU A 1 187 ? 13.356 -8.809 -16.323 1.00 85.94 187 LEU A C 1
ATOM 1422 O O . LEU A 1 187 ? 12.781 -9.884 -16.158 1.00 85.94 187 LEU A O 1
ATOM 1426 N N . ILE A 1 188 ? 13.694 -8.018 -15.310 1.00 85.25 188 ILE A N 1
ATOM 1427 C CA . ILE A 1 188 ? 13.367 -8.318 -13.916 1.00 85.25 188 ILE A CA 1
ATOM 1428 C C . ILE A 1 188 ? 12.349 -7.311 -13.377 1.00 85.25 188 ILE A C 1
ATOM 1430 O O . ILE A 1 188 ? 12.368 -6.132 -13.734 1.00 85.25 188 ILE A O 1
ATOM 1434 N N . CYS A 1 189 ? 11.470 -7.764 -12.485 1.00 86.06 189 CYS A N 1
ATOM 1435 C CA . CYS A 1 189 ? 10.627 -6.879 -11.689 1.00 86.06 189 CYS A CA 1
ATOM 1436 C C . CYS A 1 189 ? 11.294 -6.662 -10.330 1.00 86.06 189 CYS A C 1
ATOM 1438 O O . CYS A 1 189 ? 11.571 -7.621 -9.611 1.00 86.06 189 CYS A O 1
ATOM 1440 N N . ALA A 1 190 ? 11.568 -5.407 -9.988 1.00 88.38 190 ALA A N 1
ATOM 1441 C CA . ALA A 1 190 ? 12.025 -5.028 -8.662 1.00 88.38 190 ALA A CA 1
ATOM 1442 C C . ALA A 1 190 ? 10.907 -4.261 -7.957 1.00 88.38 190 ALA A C 1
ATOM 1444 O O . ALA A 1 190 ? 10.254 -3.406 -8.554 1.00 88.38 190 ALA A O 1
ATOM 1445 N N . TYR A 1 191 ? 10.716 -4.531 -6.673 1.00 89.75 191 TYR A N 1
ATOM 1446 C CA . TYR A 1 191 ? 9.798 -3.779 -5.831 1.00 89.75 191 TYR A CA 1
ATOM 1447 C C . TYR A 1 191 ? 10.424 -3.498 -4.475 1.00 89.75 191 TYR A C 1
ATOM 1449 O O . TYR A 1 191 ? 11.335 -4.199 -4.031 1.00 89.75 191 TYR A O 1
ATOM 1457 N N . GLN A 1 192 ? 9.952 -2.437 -3.834 1.00 91.44 192 GLN A N 1
ATOM 1458 C CA . GLN A 1 192 ? 10.408 -1.986 -2.533 1.00 91.44 192 GLN A CA 1
ATOM 1459 C C . GLN A 1 192 ? 9.243 -1.481 -1.702 1.00 91.44 192 GLN A C 1
ATOM 1461 O O . GLN A 1 192 ? 8.329 -0.823 -2.206 1.00 91.44 192 GLN A O 1
ATOM 1466 N N . TRP A 1 193 ? 9.339 -1.763 -0.408 1.00 92.62 193 TRP A N 1
ATOM 1467 C CA . TRP A 1 193 ? 8.398 -1.308 0.592 1.00 92.62 193 TRP A CA 1
ATOM 1468 C C . TRP A 1 193 ? 9.125 -0.469 1.648 1.00 92.62 193 TRP A C 1
ATOM 1470 O O . TRP A 1 193 ? 10.268 -0.752 2.008 1.00 92.62 193 TRP A O 1
ATOM 1480 N 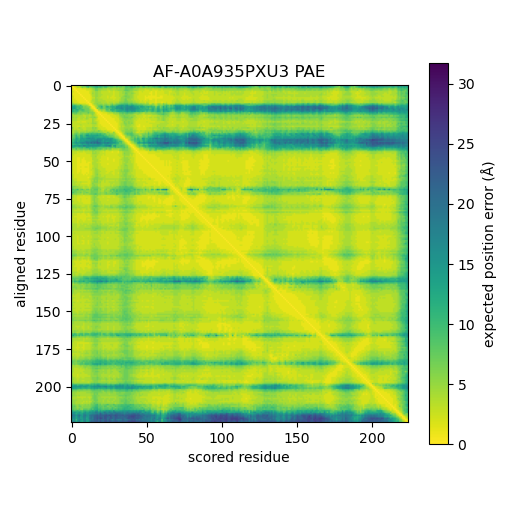N . LYS A 1 194 ? 8.468 0.567 2.169 1.00 92.75 194 LYS A N 1
ATOM 1481 C CA . LYS A 1 194 ? 8.910 1.304 3.361 1.00 92.75 194 LYS A CA 1
ATOM 1482 C C . LYS A 1 194 ? 7.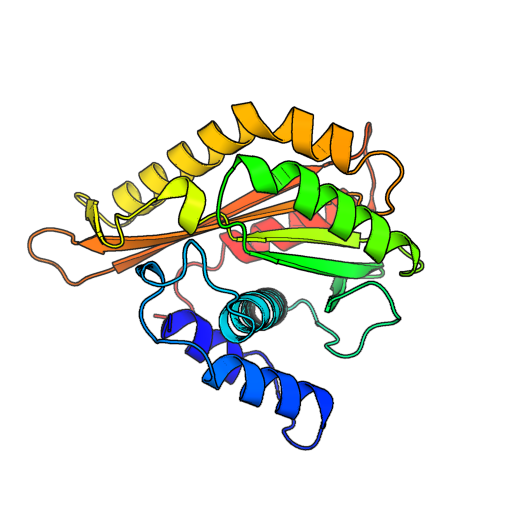729 1.569 4.275 1.00 92.75 194 LYS A C 1
ATOM 1484 O O . LYS A 1 194 ? 6.626 1.811 3.801 1.00 92.75 194 LYS A O 1
ATOM 1489 N N . ASN A 1 195 ? 7.968 1.553 5.575 1.00 92.88 195 ASN A N 1
ATOM 1490 C CA . ASN A 1 195 ? 6.949 1.777 6.588 1.00 92.88 195 ASN A CA 1
ATOM 1491 C C . ASN A 1 195 ? 7.378 2.942 7.499 1.00 92.88 195 ASN A C 1
ATOM 1493 O O . ASN A 1 195 ? 8.572 3.188 7.676 1.00 92.88 195 ASN A O 1
ATOM 1497 N N . PHE A 1 196 ? 6.413 3.711 8.006 1.00 92.25 196 PHE A N 1
ATOM 1498 C CA . PHE A 1 196 ? 6.651 4.830 8.919 1.00 92.25 196 PHE A CA 1
ATOM 1499 C C . PHE A 1 196 ? 5.533 4.969 9.951 1.00 92.25 196 PHE A C 1
ATOM 1501 O O . PHE A 1 196 ? 4.349 4.942 9.606 1.00 92.25 196 PHE A O 1
ATOM 1508 N N . ASN A 1 197 ? 5.923 5.226 11.202 1.00 93.31 197 ASN A N 1
ATOM 1509 C CA . ASN A 1 197 ? 4.993 5.595 12.263 1.00 93.31 197 ASN A CA 1
ATOM 1510 C C . ASN A 1 197 ? 4.504 7.039 12.049 1.00 93.31 197 ASN A C 1
ATOM 1512 O O . ASN A 1 197 ? 5.303 7.986 11.930 1.00 93.31 197 ASN A O 1
ATOM 1516 N N . LEU A 1 198 ? 3.184 7.215 11.984 1.00 93.00 198 LEU A N 1
ATOM 1517 C CA . LEU A 1 198 ? 2.556 8.528 11.859 1.00 93.00 198 LEU A CA 1
ATOM 1518 C C . LEU A 1 198 ? 2.317 9.195 13.218 1.00 93.00 198 LEU A C 1
ATOM 1520 O O . LEU A 1 198 ? 2.158 10.416 13.258 1.00 93.00 198 LEU A O 1
ATOM 1524 N N . GLN A 1 199 ? 2.329 8.434 14.311 1.00 88.12 199 GLN A N 1
ATOM 1525 C CA . GLN A 1 199 ? 2.130 8.936 15.668 1.00 88.12 199 GLN A CA 1
ATOM 1526 C C . GLN A 1 199 ? 3.456 9.316 16.339 1.00 88.12 199 GLN A C 1
ATOM 1528 O O . GLN A 1 199 ? 4.539 8.877 15.948 1.00 88.12 199 GLN A O 1
ATOM 1533 N N . SER A 1 200 ? 3.373 10.181 17.350 1.00 77.25 200 SER A N 1
ATOM 1534 C CA . SER A 1 200 ? 4.488 10.480 18.248 1.00 77.25 200 SER A CA 1
ATOM 1535 C C . SER A 1 200 ? 4.505 9.462 19.389 1.00 77.25 200 SER A C 1
ATOM 1537 O O . SER A 1 200 ? 3.577 9.455 20.193 1.00 77.25 200 SER A O 1
ATOM 1539 N N . GLY A 1 201 ? 5.553 8.642 19.469 1.00 79.62 201 GLY A N 1
ATOM 1540 C CA . GLY A 1 201 ? 5.747 7.659 20.540 1.00 79.62 201 GLY A CA 1
ATOM 1541 C C . GLY A 1 201 ? 5.718 6.208 20.060 1.00 79.62 201 GLY A C 1
ATOM 1542 O O . GLY A 1 201 ? 5.551 5.927 18.871 1.00 79.62 201 GLY A O 1
ATOM 1543 N N . GLU A 1 202 ? 5.913 5.291 21.004 1.00 79.81 202 GLU A N 1
ATOM 1544 C CA . GLU A 1 202 ? 5.808 3.854 20.767 1.00 79.81 202 GLU A CA 1
ATOM 1545 C C . GLU A 1 202 ? 4.342 3.426 20.858 1.00 79.81 202 GLU A C 1
ATOM 1547 O O . GLU A 1 202 ? 3.752 3.393 21.934 1.00 79.81 202 GLU A O 1
ATOM 1552 N N . ASP A 1 203 ? 3.741 3.116 19.711 1.00 82.75 203 ASP A N 1
ATOM 1553 C CA . ASP A 1 203 ? 2.452 2.434 19.654 1.00 82.75 203 ASP A CA 1
ATOM 1554 C C . ASP A 1 203 ? 2.721 0.921 19.572 1.00 82.75 203 ASP A C 1
ATOM 1556 O O . ASP A 1 203 ? 3.316 0.471 18.587 1.00 82.75 203 ASP A O 1
ATOM 1560 N N . PRO A 1 204 ? 2.295 0.103 20.551 1.00 87.38 204 PRO A N 1
ATOM 1561 C CA . PRO A 1 204 ? 2.470 -1.348 20.493 1.00 87.38 204 PRO A CA 1
ATOM 1562 C C . PRO A 1 204 ? 1.889 -1.979 19.220 1.00 87.38 204 PRO A C 1
ATOM 1564 O O . PRO A 1 204 ? 2.424 -2.969 18.718 1.00 87.38 204 PRO A O 1
ATOM 1567 N N . ARG A 1 205 ? 0.834 -1.379 18.648 1.00 89.88 205 ARG A N 1
ATOM 1568 C CA . ARG A 1 205 ? 0.253 -1.796 17.363 1.00 89.88 205 ARG A CA 1
ATOM 1569 C C . ARG A 1 205 ? 1.241 -1.589 16.222 1.00 89.88 205 ARG A C 1
ATOM 1571 O O . ARG A 1 205 ? 1.357 -2.444 15.350 1.00 89.88 205 ARG A O 1
ATOM 1578 N N . TRP A 1 206 ? 1.987 -0.485 16.242 1.00 91.94 206 TRP A N 1
ATOM 1579 C CA . TRP A 1 206 ? 3.017 -0.204 15.246 1.00 91.94 206 TRP A CA 1
ATOM 1580 C C . TRP A 1 206 ? 4.161 -1.219 15.298 1.00 91.94 206 TRP A C 1
ATOM 1582 O O . TRP A 1 206 ? 4.635 -1.648 14.251 1.00 91.94 206 TRP A O 1
ATOM 1592 N N . LEU A 1 207 ? 4.566 -1.667 16.488 1.00 90.69 207 LEU A N 1
ATOM 1593 C CA . LEU A 1 207 ? 5.603 -2.698 16.621 1.00 90.69 207 LEU A CA 1
ATOM 1594 C C . LEU A 1 207 ? 5.188 -4.023 15.965 1.00 90.69 207 LEU A C 1
ATOM 1596 O O . LEU A 1 207 ? 6.011 -4.666 15.314 1.00 90.69 207 LEU A O 1
ATOM 1600 N N . GLN A 1 208 ? 3.908 -4.402 16.072 1.00 91.81 208 GLN A N 1
ATOM 1601 C CA . GLN A 1 208 ? 3.376 -5.570 15.355 1.00 91.81 208 GLN A CA 1
ATOM 1602 C C . GLN A 1 208 ? 3.454 -5.383 13.840 1.00 91.81 208 GLN A C 1
ATOM 1604 O O . GLN A 1 208 ? 3.823 -6.311 13.126 1.00 91.81 208 GLN A O 1
ATOM 1609 N N . VAL A 1 209 ? 3.152 -4.176 13.355 1.00 91.56 209 VAL A N 1
ATOM 1610 C CA . VAL A 1 209 ? 3.253 -3.843 11.930 1.00 91.56 209 VAL A CA 1
ATOM 1611 C C . VAL A 1 209 ? 4.693 -3.929 11.448 1.00 91.56 209 VAL A C 1
ATOM 1613 O O . VAL A 1 209 ? 4.924 -4.543 10.417 1.00 91.56 209 VAL A O 1
ATOM 1616 N N . VAL A 1 210 ? 5.660 -3.368 12.180 1.00 91.00 210 VAL A N 1
ATOM 1617 C CA . VAL A 1 210 ? 7.085 -3.439 11.812 1.00 91.00 210 VAL A CA 1
ATOM 1618 C C . VAL A 1 210 ? 7.545 -4.891 11.722 1.00 91.00 210 VAL A C 1
ATOM 1620 O O . VAL A 1 210 ? 8.102 -5.277 10.701 1.00 91.00 210 VAL A O 1
ATOM 1623 N N . LYS A 1 211 ? 7.229 -5.709 12.732 1.00 90.06 211 LYS A N 1
ATOM 1624 C CA . LYS A 1 211 ? 7.580 -7.134 12.740 1.00 90.06 211 LYS A CA 1
ATOM 1625 C C . LYS A 1 211 ? 6.989 -7.877 11.537 1.00 90.06 211 LYS A C 1
ATOM 1627 O O . LYS A 1 211 ? 7.711 -8.557 10.822 1.00 90.06 211 LYS A O 1
ATOM 1632 N N . ALA A 1 212 ? 5.693 -7.702 11.288 1.00 88.75 212 ALA A N 1
ATOM 1633 C CA . ALA A 1 212 ? 5.002 -8.329 10.162 1.00 88.75 212 ALA A CA 1
ATOM 1634 C C . ALA A 1 212 ? 5.508 -7.814 8.798 1.00 88.75 212 ALA A C 1
ATOM 1636 O O . ALA A 1 212 ? 5.447 -8.495 7.777 1.00 88.75 212 ALA A O 1
ATOM 1637 N N . PHE A 1 213 ? 6.023 -6.585 8.759 1.00 85.69 213 PHE A N 1
ATOM 1638 C CA . PHE A 1 213 ? 6.610 -6.008 7.559 1.00 85.69 213 PHE A CA 1
ATOM 1639 C C . PHE A 1 213 ? 7.989 -6.571 7.237 1.00 85.69 213 PHE A C 1
ATOM 1641 O O . PHE A 1 213 ? 8.328 -6.711 6.062 1.00 85.69 213 PHE A O 1
ATOM 1648 N N . ASP A 1 214 ? 8.777 -6.911 8.252 1.00 82.88 214 ASP A N 1
ATOM 1649 C CA . ASP A 1 214 ? 10.032 -7.622 8.034 1.00 82.88 214 ASP A CA 1
ATOM 1650 C C . ASP A 1 214 ? 9.755 -8.982 7.375 1.00 82.88 214 ASP A C 1
ATOM 1652 O O . ASP A 1 214 ? 10.432 -9.330 6.409 1.00 82.88 214 ASP A O 1
ATOM 1656 N N . ASP A 1 215 ? 8.679 -9.677 7.760 1.00 78.12 215 ASP A N 1
ATOM 1657 C CA . ASP A 1 215 ? 8.245 -10.924 7.109 1.00 78.12 215 ASP A CA 1
ATOM 1658 C C . ASP A 1 215 ? 7.859 -10.707 5.625 1.00 78.12 215 ASP A C 1
ATOM 1660 O O . ASP A 1 215 ? 8.224 -11.499 4.747 1.00 78.12 215 ASP A O 1
ATOM 1664 N N . LEU A 1 216 ? 7.194 -9.587 5.304 1.00 74.75 216 LEU A N 1
ATOM 1665 C CA . LEU A 1 216 ? 6.882 -9.192 3.920 1.00 74.75 216 LEU A CA 1
ATOM 1666 C C . LEU A 1 216 ? 8.138 -8.938 3.073 1.00 74.75 216 LEU A C 1
ATOM 1668 O O . LEU A 1 216 ? 8.199 -9.343 1.909 1.00 74.75 216 LEU A O 1
ATOM 1672 N N . VAL A 1 217 ? 9.127 -8.232 3.627 1.00 68.62 217 VAL A N 1
ATOM 1673 C CA . VAL A 1 217 ? 10.356 -7.838 2.916 1.00 68.62 217 VAL A CA 1
ATOM 1674 C C . VAL A 1 217 ? 11.325 -9.018 2.782 1.00 68.62 217 VAL A C 1
ATOM 1676 O O . VAL A 1 217 ? 12.007 -9.137 1.762 1.00 68.62 217 VAL A O 1
ATOM 1679 N N . LEU A 1 218 ? 11.355 -9.910 3.775 1.00 53.69 218 LEU A N 1
ATOM 1680 C CA . LEU A 1 218 ? 12.218 -11.095 3.838 1.00 53.69 218 LEU A CA 1
ATOM 1681 C C . LEU A 1 218 ? 11.651 -12.325 3.122 1.00 53.69 218 LEU A C 1
ATOM 1683 O O . LEU A 1 218 ? 12.283 -13.381 3.134 1.00 53.69 218 LEU A O 1
ATOM 1687 N N . THR A 1 219 ? 10.563 -12.167 2.366 1.00 54.47 219 THR A N 1
ATOM 1688 C CA . THR A 1 219 ? 10.108 -13.178 1.404 1.00 54.47 219 THR A CA 1
ATOM 1689 C C . THR A 1 219 ? 10.563 -12.877 -0.047 1.00 54.47 219 THR A C 1
ATOM 1691 O O . THR A 1 219 ? 9.713 -12.783 -0.938 1.00 54.47 219 THR A O 1
ATOM 1694 N N . PRO A 1 220 ? 11.870 -12.718 -0.381 1.00 42.59 220 PRO A N 1
ATOM 1695 C CA . PRO A 1 220 ? 12.306 -12.792 -1.772 1.00 42.59 220 PRO A CA 1
ATOM 1696 C C . PRO A 1 220 ? 12.053 -14.193 -2.340 1.00 42.59 220 PRO A C 1
ATOM 1698 O O . PRO A 1 220 ? 12.443 -15.196 -1.747 1.00 42.59 220 PRO A O 1
ATOM 1701 N N . GLY A 1 221 ? 11.458 -14.269 -3.530 1.00 46.12 221 GLY A N 1
ATOM 1702 C CA . GLY A 1 221 ? 11.584 -15.458 -4.379 1.00 46.12 221 GLY A CA 1
ATOM 1703 C C . GLY A 1 221 ? 10.538 -16.568 -4.231 1.00 46.12 221 GLY A C 1
ATOM 1704 O O . GLY A 1 2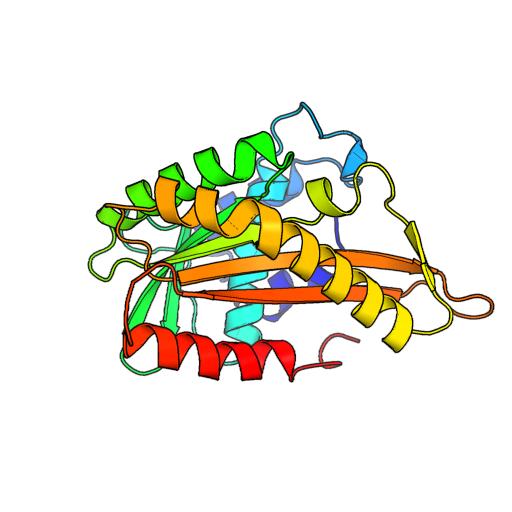21 ? 10.727 -17.616 -4.829 1.00 46.12 221 GLY A O 1
ATOM 1705 N N . ARG A 1 222 ? 9.414 -16.381 -3.523 1.00 39.28 222 ARG A N 1
ATOM 1706 C CA . ARG A 1 222 ? 8.297 -17.366 -3.569 1.00 39.28 222 ARG A CA 1
ATOM 1707 C C . ARG A 1 222 ? 7.335 -17.200 -4.751 1.00 39.28 222 ARG A C 1
ATOM 1709 O O . ARG A 1 222 ? 6.411 -17.999 -4.918 1.00 39.28 222 ARG A O 1
ATOM 1716 N N . LEU A 1 223 ? 7.548 -16.158 -5.545 1.00 43.50 223 LEU A N 1
ATOM 1717 C CA . LEU A 1 223 ? 6.725 -15.819 -6.700 1.00 43.50 223 LEU A CA 1
ATOM 1718 C C . LEU A 1 223 ? 7.461 -15.959 -8.038 1.00 43.50 223 LEU A C 1
ATOM 1720 O O . LEU A 1 223 ? 6.814 -15.731 -9.048 1.00 43.50 223 LEU A O 1
ATOM 1724 N N . ALA A 1 224 ? 8.753 -16.311 -8.051 1.00 35.25 224 ALA A N 1
ATOM 1725 C CA . ALA A 1 224 ? 9.500 -16.600 -9.279 1.00 35.25 224 ALA A CA 1
ATOM 1726 C C . ALA A 1 224 ? 9.365 -18.076 -9.671 1.00 35.25 224 ALA A C 1
ATOM 1728 O O . ALA A 1 224 ? 9.346 -18.918 -8.744 1.00 35.25 224 ALA A O 1
#

Foldseek 3Di:
DPVLLVVLLVPQPPPPCVDVVSVVLCVLLVPDDPDPQVPLPHDRSNVQSSQLSSVQSLLSVLVWHKACDAQWLANIWTDQPPDIAGEHEEEDSELVCQLVSLLSSLASQQRPPQRHEYEYECACHLQPNNQEDEDQDLVRVQVVQVVSVVVSCVVRVVSNLVSSPPGSHQKYKYKHKHWYDHVPDDIDIHMDMDMDTSDDDDDVVVVSVVVSVCSSVPPPDPSD

Radius of gyration: 16.79 Å; Cα contacts (8 Å, |Δi|>4): 402; chains: 1; bounding box: 44×35×42 Å

Organism: NCBI:txid2954385

Mean predicted aligned error: 5.32 Å

Secondary structure (DSSP, 8-state):
--HHHHHHHHHHS---TT-HHHHHHHHHHTTS-S-GGG-SSS--HHHHHHHHHHHHHHHHHTT--EESSPSTT-SEEEEETTEEEEEEEEE-SSHHHHHHHHHHHHHHGGGSTT-EEEEEE-HHHHHTT--EEE-SSHHHHHHHHHHHHHHHHHHHHHHHHHHHTTSSEEEEEEEEEEEEE-TTS-EEEEEEEEEEE-SSS--HHHHHHHHHHHHHHT-TTS--

Solvent-accessible surface area (backbone atoms only — not comparable to full-atom values): 12019 Å² total; per-residue (Å²): 84,65,65,67,50,51,50,41,27,69,70,41,36,85,68,62,74,82,39,67,65,61,43,50,46,55,58,39,33,70,71,45,74,57,62,82,78,83,40,78,89,49,91,50,66,11,56,47,43,44,52,41,47,31,51,45,11,51,39,29,67,59,72,28,55,58,40,77,79,42,66,59,40,31,67,24,26,41,40,58,89,96,43,62,30,25,31,31,65,42,71,34,68,39,70,85,48,44,27,60,52,41,20,50,42,10,49,37,13,57,61,19,94,73,12,22,37,37,36,31,38,39,33,42,52,75,45,60,87,53,65,66,46,76,27,92,40,72,70,51,41,39,51,52,49,43,53,52,51,52,53,51,44,73,75,41,45,68,52,32,36,60,41,23,57,91,32,30,37,45,34,38,36,41,33,36,58,47,37,30,43,26,88,98,57,66,79,42,82,37,66,44,76,49,76,46,77,54,55,95,74,91,50,75,70,53,54,54,49,54,57,56,44,50,51,53,68,71,56,77,70,87,85,112

pLDDT: mean 86.85, std 11.5, range [35.25, 97.94]

Sequence (224 aa):
MDIWQMAAIARYLDLPFTNPEIKSKVATLLKDAALPNLDRDRQTPGRDTQFELFLASTWTMAGHPCHMMPPPGADFALQLGAYVFGMEAKRIKSLESLAKRSGKAAQQLRSFPAGGLIATDLTVPILGSRQFLTATSGTAAIRDLERRLCLLMRTSLGKVRAAAKGGAAFGWIGYCQSLYMIPGQALICAYQWKNFNLQSGEDPRWLQVVKAFDDLVLTPGRLA

Nearest PDB structures (foldseek):
  5k4c-assembly1_A  TM=4.041E-01  e=4.094E-01  Nasonia vitripennis
  5k4b-assembly1_A  TM=3.611E-01  e=4.094E-01  Nasonia vitripennis
  8ppl-assembly1_Ix  TM=3.153E-01  e=5.456E-01  Homo sapiens
  8pj4-assembly1_x  TM=3.868E-01  e=1.534E+00  Homo sapiens
  7aoi-assembly1_BN  TM=3.580E-01  e=1.087E+00  Trypanosoma brucei